Protein AF-A0A3D1AUC6-F1 (afdb_monomer)

pLDDT: mean 93.93, std 7.81, range [61.25, 98.75]

Nearest PDB structures (foldseek):
  3giq-assembly1_A  TM=7.775E-01  e=3.198E-07  Bordetella bronchiseptica
  1v4y-assembly1_A  TM=8.070E-01  e=5.703E-06  Alcaligenes faecalis
  1m7j-assembly1_A  TM=7.925E-01  e=6.881E-06  Alcaligenes faecalis
  1rk5-assembly1_A  TM=8.032E-01  e=1.002E-05  Alcaligenes faecalis

Structure (mmCIF, N/CA/C/O backbone):
data_AF-A0A3D1AUC6-F1
#
_entry.id   AF-A0A3D1AUC6-F1
#
loop_
_atom_site.group_PDB
_atom_site.id
_atom_site.type_symbol
_atom_site.label_atom_id
_atom_site.label_alt_id
_atom_site.label_comp_id
_atom_site.label_asym_id
_atom_site.label_entity_id
_atom_site.label_seq_id
_atom_site.pdbx_PDB_ins_code
_atom_site.Cartn_x
_atom_site.Cartn_y
_atom_site.Cartn_z
_atom_site.occupancy
_atom_site.B_iso_or_equiv
_atom_site.auth_seq_id
_atom_site.auth_comp_id
_atom_site.auth_asym_id
_atom_site.auth_atom_id
_atom_site.pdbx_PDB_model_num
ATOM 1 N N . TRP A 1 1 ? -16.736 -2.403 9.110 1.00 89.19 1 TRP A N 1
ATOM 2 C CA . TRP A 1 1 ? -16.050 -1.612 8.072 1.00 89.19 1 TRP A CA 1
ATOM 3 C C . TRP A 1 1 ? -14.715 -1.259 8.656 1.00 89.19 1 TRP A C 1
ATOM 5 O O . TRP A 1 1 ? -14.631 -1.016 9.858 1.00 89.19 1 TRP A O 1
ATOM 15 N N . HIS A 1 2 ? -13.703 -1.241 7.807 1.00 92.81 2 HIS A N 1
ATOM 16 C CA . HIS A 1 2 ? -12.344 -1.306 8.283 1.00 92.81 2 HIS A CA 1
ATOM 17 C C . HIS A 1 2 ? -11.779 0.099 8.541 1.00 92.81 2 HIS A C 1
ATOM 19 O O . HIS A 1 2 ? -11.508 0.863 7.609 1.00 92.81 2 HIS A O 1
ATOM 25 N N . LEU A 1 3 ? -11.678 0.468 9.818 1.00 95.38 3 LEU A N 1
ATOM 26 C CA . LEU A 1 3 ? -11.290 1.794 10.289 1.00 95.38 3 LEU A CA 1
ATOM 27 C C . LEU A 1 3 ? -9.769 1.945 10.264 1.00 95.38 3 LEU A C 1
ATOM 29 O O . LEU A 1 3 ? -9.048 1.242 10.970 1.00 95.38 3 LEU A O 1
ATOM 33 N N . LYS A 1 4 ? -9.286 2.935 9.509 1.00 92.94 4 LYS A N 1
ATOM 34 C CA . LYS A 1 4 ? -7.893 3.386 9.557 1.00 92.94 4 LYS A CA 1
ATOM 35 C C . LYS A 1 4 ? -7.776 4.873 9.229 1.00 92.94 4 LYS A C 1
ATOM 37 O O . LYS A 1 4 ? -8.479 5.375 8.355 1.00 92.94 4 LYS A O 1
ATOM 42 N N . ALA A 1 5 ? -6.855 5.560 9.901 1.00 94.56 5 ALA A N 1
ATOM 43 C CA . ALA A 1 5 ? -6.310 6.836 9.444 1.00 94.56 5 ALA A CA 1
ATOM 44 C C . ALA A 1 5 ? -4.961 6.542 8.771 1.00 94.56 5 ALA A C 1
ATOM 46 O O . ALA A 1 5 ? -3.947 6.365 9.448 1.00 94.56 5 ALA A O 1
ATOM 47 N N . ALA A 1 6 ? -4.978 6.396 7.446 1.00 92.06 6 ALA A N 1
ATOM 48 C CA . ALA A 1 6 ? -3.815 6.011 6.651 1.00 92.06 6 ALA A CA 1
ATOM 49 C C . ALA A 1 6 ? -3.261 7.188 5.841 1.00 92.06 6 ALA A C 1
ATOM 51 O O . ALA A 1 6 ? -3.981 8.134 5.516 1.00 92.06 6 ALA A O 1
ATOM 52 N N . GLY A 1 7 ? -1.963 7.118 5.564 1.00 93.12 7 GLY A N 1
ATOM 53 C CA . GLY A 1 7 ? -1.210 8.134 4.852 1.00 93.12 7 GLY A CA 1
ATOM 54 C C . GLY A 1 7 ? -0.788 9.296 5.743 1.00 93.12 7 GLY A C 1
ATOM 55 O O . GLY A 1 7 ? -1.559 9.811 6.554 1.00 93.12 7 GLY A O 1
ATOM 56 N N . LYS A 1 8 ? 0.460 9.741 5.570 1.00 91.81 8 LYS A N 1
ATOM 57 C CA . LYS A 1 8 ? 1.063 10.855 6.317 1.00 91.81 8 LYS A CA 1
ATOM 58 C C . LYS A 1 8 ? 0.172 12.096 6.442 1.00 91.81 8 LYS A C 1
ATOM 60 O O . LYS A 1 8 ? 0.132 12.654 7.538 1.00 91.81 8 LYS A O 1
ATOM 65 N N . PRO A 1 9 ? -0.551 12.543 5.394 1.00 91.19 9 PRO A N 1
ATOM 66 C CA . PRO A 1 9 ? -1.444 13.696 5.513 1.00 91.19 9 PRO A CA 1
ATOM 67 C C . PRO A 1 9 ? -2.591 13.517 6.522 1.00 91.19 9 PRO A C 1
ATOM 69 O O . PRO A 1 9 ? -3.160 14.512 6.966 1.00 91.19 9 PRO A O 1
ATOM 72 N N . ASN A 1 10 ? -2.937 12.278 6.887 1.00 94.31 10 ASN A N 1
ATOM 73 C CA . ASN A 1 10 ? -4.031 11.957 7.804 1.00 94.31 10 ASN A CA 1
ATOM 74 C C . ASN A 1 10 ? -3.569 11.548 9.209 1.00 94.31 10 ASN A C 1
ATOM 76 O O . ASN A 1 10 ? -4.413 11.269 10.061 1.00 94.31 10 ASN A O 1
ATOM 80 N N . TRP A 1 11 ? -2.264 11.509 9.479 1.00 95.38 11 TRP A N 1
ATOM 81 C CA . TRP A 1 11 ? -1.762 11.161 10.808 1.00 95.38 11 TRP A CA 1
ATOM 82 C C . TRP A 1 11 ? -2.208 12.184 11.862 1.00 95.38 11 TRP A C 1
ATOM 84 O O . TRP A 1 11 ? -2.161 13.394 11.643 1.00 95.38 11 TRP A O 1
ATOM 94 N N . GLY A 1 12 ? -2.627 11.688 13.023 1.00 97.06 12 GLY A N 1
ATOM 95 C CA . GLY A 1 12 ? -3.183 12.456 14.135 1.00 97.06 12 GLY A CA 1
ATOM 96 C C . GLY A 1 12 ? -4.670 12.782 13.995 1.00 97.06 12 GLY A C 1
ATOM 97 O O . GLY A 1 12 ? -5.205 13.516 14.827 1.00 97.06 12 GLY A O 1
ATOM 98 N N . ARG A 1 13 ? -5.353 12.279 12.957 1.00 97.69 13 ARG A N 1
ATOM 99 C CA . ARG A 1 13 ? -6.779 12.566 12.719 1.00 97.69 13 ARG A CA 1
ATOM 100 C C . ARG A 1 13 ? -7.730 11.572 13.373 1.00 97.69 13 ARG A C 1
ATOM 102 O O . ARG A 1 13 ? -8.934 11.828 13.378 1.00 97.69 13 ARG A O 1
ATOM 109 N N . MET A 1 14 ? -7.246 10.481 13.971 1.00 98.19 14 MET A N 1
ATOM 110 C CA . MET A 1 14 ? -8.139 9.525 14.634 1.00 98.19 14 MET A CA 1
ATOM 111 C C . MET A 1 14 ? -9.036 10.162 15.714 1.00 98.19 14 MET A C 1
ATOM 113 O O . MET A 1 14 ? -10.217 9.822 15.740 1.00 98.19 14 MET A O 1
ATOM 117 N N . PRO A 1 15 ? -8.582 11.127 16.546 1.00 98.50 15 PRO A N 1
ATOM 118 C CA . PRO A 1 15 ? -9.464 11.793 17.511 1.00 98.50 15 PRO A CA 1
ATOM 119 C C . PRO A 1 15 ? -10.664 12.494 16.859 1.00 98.50 15 PRO A C 1
ATOM 121 O O . PRO A 1 15 ? -11.774 12.465 17.388 1.00 98.50 15 PRO A O 1
ATOM 124 N N . GLU A 1 16 ? -10.456 13.114 15.693 1.00 98.38 16 GLU A N 1
ATOM 125 C CA . GLU A 1 16 ? -11.525 13.745 14.915 1.00 98.38 16 GLU A CA 1
ATOM 126 C C . GLU A 1 16 ? -12.515 12.686 14.413 1.00 98.38 16 GLU A C 1
ATOM 128 O O . GLU A 1 16 ? -13.724 12.844 14.589 1.00 98.38 16 GLU A O 1
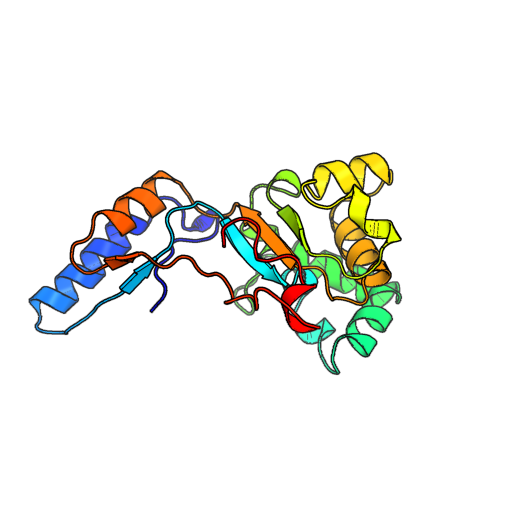ATOM 133 N N . ILE A 1 17 ? -12.002 11.594 13.839 1.00 97.94 17 ILE A N 1
ATOM 134 C CA . ILE A 1 17 ? -12.802 10.488 13.299 1.00 97.94 17 ILE A CA 1
ATOM 135 C C . ILE A 1 17 ? -13.658 9.845 14.397 1.00 97.94 17 ILE A C 1
ATOM 137 O O . ILE A 1 17 ? -14.867 9.694 14.219 1.00 97.94 17 ILE A O 1
ATOM 141 N N . VAL A 1 18 ? -13.059 9.535 15.551 1.00 98.44 18 VAL A N 1
ATOM 142 C CA . VAL A 1 18 ? -13.751 8.976 16.722 1.00 98.44 18 VAL A CA 1
ATOM 143 C C . VAL A 1 18 ? -14.883 9.896 17.166 1.00 98.44 18 VAL A C 1
ATOM 145 O O . VAL A 1 18 ? -16.023 9.447 17.243 1.00 98.44 18 VAL A O 1
ATOM 148 N N . ARG A 1 19 ? -14.614 11.199 17.339 1.00 98.50 19 ARG A N 1
ATOM 149 C CA . ARG A 1 19 ? -15.643 12.178 17.726 1.00 98.50 19 ARG A CA 1
ATOM 150 C C . ARG A 1 19 ? -16.816 12.198 16.742 1.00 98.50 19 ARG A C 1
ATOM 152 O O . ARG A 1 19 ? -17.965 12.323 17.156 1.00 98.50 19 ARG A O 1
ATOM 159 N N . HIS A 1 20 ? -16.550 12.116 15.438 1.00 98.12 20 HIS A N 1
ATOM 160 C CA . HIS A 1 20 ? -17.608 12.079 14.424 1.00 98.12 20 HIS A CA 1
ATOM 161 C C . HIS A 1 20 ? -18.468 10.814 14.521 1.00 98.12 20 HIS A C 1
ATOM 163 O O . HIS A 1 20 ? -19.690 10.896 14.397 1.00 98.12 20 HIS A O 1
ATOM 169 N N . ILE A 1 21 ? -17.845 9.661 14.759 1.00 98.06 21 ILE A N 1
ATOM 170 C CA . ILE A 1 21 ? -18.552 8.386 14.913 1.00 98.06 21 ILE A CA 1
ATOM 171 C C . ILE A 1 21 ? -19.384 8.389 16.197 1.00 98.06 21 ILE A C 1
ATOM 173 O O . ILE A 1 21 ? -20.556 8.022 16.159 1.00 98.06 21 ILE A O 1
ATOM 177 N N . GLU A 1 22 ? -18.825 8.859 17.310 1.00 98.25 22 GLU A N 1
ATOM 178 C CA . GLU A 1 22 ? -19.542 8.990 18.583 1.00 98.25 22 GLU A CA 1
ATOM 179 C C . GLU A 1 22 ? -20.768 9.894 18.452 1.00 98.25 22 GLU A C 1
ATOM 181 O O . GLU A 1 22 ? -21.855 9.498 18.850 1.00 98.25 22 GLU A O 1
ATOM 186 N N . GLN A 1 23 ? -20.645 11.047 17.787 1.00 98.44 23 GLN A N 1
ATOM 187 C CA . GLN A 1 23 ? -21.786 11.936 17.540 1.00 98.44 23 GLN A CA 1
ATOM 188 C C . GLN A 1 23 ? -22.908 11.265 16.740 1.00 98.44 23 GLN A C 1
ATOM 190 O O . GLN A 1 23 ? -24.086 11.483 17.019 1.00 98.44 23 GLN A O 1
ATOM 195 N N . ALA A 1 24 ? -22.564 10.454 15.739 1.00 98.12 24 ALA A N 1
ATOM 196 C CA . ALA A 1 24 ? -23.557 9.711 14.972 1.00 98.12 24 ALA A CA 1
ATOM 197 C C . ALA A 1 24 ? -24.209 8.598 15.811 1.00 98.12 24 ALA A C 1
ATOM 199 O O . ALA A 1 24 ? -25.422 8.395 15.727 1.00 98.12 24 ALA A O 1
ATOM 200 N N . ARG A 1 25 ? -23.432 7.924 16.666 1.00 97.88 25 ARG A N 1
ATOM 201 C CA . ARG A 1 25 ? -23.940 6.919 17.611 1.00 97.88 25 ARG A CA 1
ATOM 202 C C . ARG A 1 25 ? -24.875 7.536 18.652 1.00 97.88 25 ARG A C 1
ATOM 204 O O . ARG A 1 25 ? -25.954 6.996 18.881 1.00 97.88 25 ARG A O 1
ATOM 211 N N . ASP A 1 26 ? -24.530 8.702 19.193 1.00 98.06 26 ASP A N 1
ATOM 212 C CA . ASP A 1 26 ? -25.375 9.479 20.112 1.00 98.06 26 ASP A CA 1
ATOM 213 C C . ASP A 1 26 ? -26.681 9.942 19.450 1.00 98.06 26 ASP A C 1
ATOM 215 O O . ASP A 1 26 ? -27.722 10.037 20.101 1.00 98.06 26 ASP A O 1
ATOM 219 N N . ALA A 1 27 ? -26.656 10.179 18.135 1.00 98.44 27 ALA A N 1
ATOM 220 C CA . ALA A 1 27 ? -27.844 10.466 17.331 1.00 98.44 27 ALA A CA 1
ATOM 221 C C . ALA A 1 27 ? -28.687 9.214 16.997 1.00 98.44 27 ALA A C 1
ATOM 223 O O . ALA A 1 27 ? -29.681 9.318 16.276 1.00 98.44 27 ALA A O 1
ATOM 224 N N . GLY A 1 28 ? -28.319 8.040 17.519 1.00 98.25 28 GLY A N 1
ATOM 225 C CA . GLY A 1 28 ? -29.058 6.787 17.365 1.00 98.25 28 GLY A CA 1
ATOM 226 C C . GLY A 1 28 ? -28.664 5.949 16.147 1.00 98.25 28 GLY A C 1
ATOM 227 O O . GLY A 1 28 ? -29.383 5.009 15.812 1.00 98.25 28 GLY A O 1
ATOM 228 N N . VAL A 1 29 ? -27.551 6.264 15.474 1.00 98.25 29 VAL A N 1
ATOM 229 C CA . VAL A 1 29 ? -27.040 5.449 14.362 1.00 98.25 29 VAL A CA 1
ATOM 230 C C . VAL A 1 29 ? -26.192 4.302 14.911 1.00 98.25 29 VAL A C 1
ATOM 232 O O . VAL A 1 29 ? -25.187 4.523 15.582 1.00 98.25 29 VAL A O 1
ATOM 235 N N . ASP A 1 30 ? -26.561 3.063 14.596 1.00 96.94 30 ASP A N 1
ATOM 236 C CA . ASP A 1 30 ? -25.774 1.894 14.990 1.00 96.94 30 ASP A CA 1
ATOM 237 C C . ASP A 1 30 ? -24.546 1.725 14.077 1.00 96.94 30 ASP A C 1
ATOM 239 O O . ASP A 1 30 ? -24.660 1.320 12.920 1.00 96.94 30 ASP A O 1
ATOM 243 N N . ILE A 1 31 ? -23.365 2.097 14.585 1.00 97.00 31 ILE A N 1
ATOM 244 C CA . ILE A 1 31 ? -22.098 2.084 13.837 1.00 97.00 31 ILE A CA 1
ATOM 245 C C . ILE A 1 31 ? -21.062 1.244 14.577 1.00 97.00 31 ILE A C 1
ATOM 247 O O . ILE A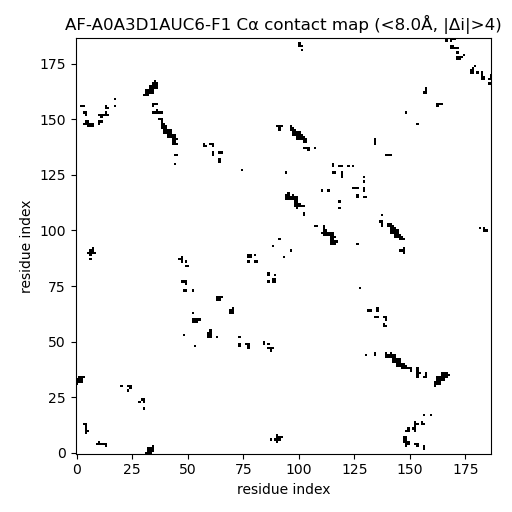 1 31 ? -20.530 1.684 15.593 1.00 97.00 31 ILE A O 1
ATOM 251 N N . GLY A 1 32 ? -20.723 0.076 14.043 1.00 96.69 32 GLY A N 1
ATOM 252 C CA . GLY A 1 32 ? -19.527 -0.674 14.432 1.00 96.69 32 GLY A CA 1
ATOM 253 C C . GLY A 1 32 ? -18.409 -0.512 13.405 1.00 96.69 32 GLY A C 1
ATOM 254 O O . GLY A 1 32 ? -18.673 -0.206 12.239 1.00 96.69 32 GLY A O 1
ATOM 255 N N . ALA A 1 33 ? -17.172 -0.748 13.823 1.00 97.56 33 ALA A N 1
ATOM 256 C CA . ALA A 1 33 ? -16.017 -0.831 12.937 1.00 97.56 33 ALA A CA 1
ATOM 257 C C . ALA A 1 33 ? -15.092 -1.974 13.363 1.00 97.56 33 ALA A C 1
ATOM 259 O O . ALA A 1 33 ? -15.255 -2.568 14.427 1.00 97.56 33 ALA A O 1
ATOM 260 N N . ASP A 1 34 ? -14.122 -2.273 12.519 1.00 96.00 34 ASP A N 1
ATOM 261 C CA . ASP A 1 34 ? -13.056 -3.225 12.786 1.00 96.00 34 ASP A CA 1
ATOM 262 C C . ASP A 1 34 ? -11.709 -2.576 12.447 1.00 96.00 34 ASP A C 1
ATOM 264 O O . ASP A 1 34 ? -11.646 -1.661 11.623 1.00 96.00 34 ASP A O 1
ATOM 268 N N . THR A 1 35 ? -10.639 -2.974 13.128 1.00 94.75 35 THR A N 1
ATOM 269 C CA . THR A 1 35 ? -9.277 -2.542 12.797 1.00 94.75 35 THR A CA 1
ATOM 270 C C . THR A 1 35 ? -8.261 -3.573 13.271 1.00 94.75 35 THR A C 1
ATOM 272 O O . THR A 1 35 ? -8.533 -4.366 14.174 1.00 94.75 35 THR A O 1
ATOM 275 N N . TYR A 1 36 ? -7.073 -3.551 12.682 1.00 92.06 36 TYR A N 1
ATOM 276 C CA . TYR A 1 36 ? -5.954 -4.387 13.099 1.00 92.06 36 TYR A CA 1
ATOM 277 C C . TYR A 1 36 ? -5.029 -3.662 14.083 1.00 92.06 36 TYR A C 1
ATOM 279 O O . TYR A 1 36 ? -4.986 -2.434 14.161 1.00 92.06 36 TYR A O 1
ATOM 287 N N . ALA A 1 37 ? -4.232 -4.432 14.824 1.00 92.31 37 ALA A N 1
ATOM 288 C CA . ALA A 1 37 ? -3.338 -3.915 15.860 1.00 92.31 37 ALA A CA 1
ATOM 289 C C . ALA A 1 37 ? -1.916 -3.594 15.365 1.00 92.31 37 ALA A C 1
ATOM 291 O O . ALA A 1 37 ? -0.928 -3.921 16.023 1.00 92.31 37 ALA A O 1
ATOM 292 N N . TYR A 1 38 ? -1.793 -2.980 14.187 1.00 91.38 38 TYR A N 1
ATOM 293 C CA . TYR A 1 38 ? -0.496 -2.659 13.587 1.00 91.38 38 TYR A CA 1
ATOM 294 C C . TYR A 1 38 ? -0.552 -1.473 12.618 1.00 91.38 38 TYR A C 1
ATOM 296 O O . TYR A 1 38 ? -1.599 -1.105 12.097 1.00 91.38 38 TYR A O 1
ATOM 304 N N . THR A 1 39 ? 0.612 -0.885 12.339 1.00 94.38 39 THR A N 1
ATOM 305 C CA . THR A 1 39 ? 0.760 0.349 11.546 1.00 94.38 39 THR A CA 1
ATOM 306 C C . THR A 1 39 ? 0.990 0.126 10.049 1.00 94.38 39 THR A C 1
ATOM 308 O O . THR A 1 39 ? 1.266 1.082 9.321 1.00 94.38 39 THR A O 1
ATOM 311 N N . ALA A 1 40 ? 0.821 -1.109 9.567 1.00 93.25 40 ALA A N 1
ATOM 312 C CA . ALA A 1 40 ? 0.949 -1.440 8.151 1.00 93.25 40 ALA A CA 1
ATOM 313 C C . ALA A 1 40 ? -0.272 -2.155 7.575 1.00 93.25 40 ALA A C 1
ATOM 315 O O . ALA A 1 40 ? -0.729 -3.128 8.171 1.00 93.25 40 ALA A O 1
ATOM 316 N N . TRP A 1 41 ? -0.739 -1.745 6.396 1.00 92.00 41 TRP A N 1
ATOM 317 C CA . TRP A 1 41 ? -1.673 -2.555 5.604 1.00 92.00 41 TRP A CA 1
ATOM 318 C C . TRP A 1 41 ? -0.916 -3.617 4.804 1.00 92.00 41 TRP A C 1
ATOM 320 O O . TRP A 1 41 ? 0.318 -3.617 4.783 1.00 92.00 41 TRP A O 1
ATOM 330 N N . PHE A 1 42 ? -1.649 -4.538 4.184 1.00 90.94 42 PHE A N 1
ATOM 331 C CA . PHE A 1 42 ? -1.100 -5.526 3.263 1.00 90.94 42 PHE A CA 1
ATOM 332 C C . PHE A 1 42 ? -1.882 -5.510 1.955 1.00 90.94 42 PHE A C 1
ATOM 334 O O . PHE A 1 42 ? -3.110 -5.523 1.974 1.00 90.94 42 PHE A O 1
ATOM 341 N N . ASN A 1 43 ? -1.184 -5.436 0.829 1.00 90.19 43 ASN A N 1
ATOM 342 C CA . ASN A 1 43 ? -1.797 -5.298 -0.489 1.00 90.19 43 ASN A CA 1
ATOM 343 C C . ASN A 1 43 ? -0.926 -5.915 -1.590 1.00 90.19 43 ASN A C 1
ATOM 345 O O . ASN A 1 43 ? 0.228 -6.299 -1.374 1.00 90.19 43 ASN A O 1
ATOM 349 N N . ASP A 1 44 ? -1.488 -5.980 -2.794 1.00 94.31 44 ASP A N 1
ATOM 350 C CA . ASP A 1 44 ? -0.718 -6.253 -4.001 1.00 94.31 44 ASP A CA 1
ATOM 351 C C . ASP A 1 44 ? 0.262 -5.108 -4.248 1.00 94.31 44 ASP A C 1
ATOM 353 O O . ASP A 1 44 ? -0.111 -3.934 -4.274 1.00 94.31 44 ASP A O 1
ATOM 357 N N . PHE A 1 45 ? 1.523 -5.438 -4.508 1.00 97.62 45 PHE A N 1
ATOM 358 C CA . PHE A 1 45 ? 2.572 -4.443 -4.707 1.00 97.62 45 PHE A CA 1
ATOM 359 C C . PHE A 1 45 ? 2.303 -3.535 -5.915 1.00 97.62 45 PHE A C 1
ATOM 361 O O . PHE A 1 45 ? 2.764 -2.395 -5.981 1.00 97.62 45 PHE A O 1
ATOM 368 N N . SER A 1 46 ? 1.511 -4.017 -6.873 1.00 97.62 46 SER A N 1
ATOM 369 C CA . SER A 1 46 ? 1.092 -3.242 -8.033 1.00 97.62 46 SER A CA 1
ATOM 370 C C . SER A 1 46 ? 0.128 -2.097 -7.696 1.00 97.62 46 SER A C 1
ATOM 372 O O . SER A 1 46 ? -0.107 -1.262 -8.567 1.00 97.62 46 SER A O 1
ATOM 374 N N . ALA A 1 47 ? -0.398 -2.011 -6.468 1.00 96.81 47 ALA A N 1
ATOM 375 C CA . ALA A 1 47 ? -1.227 -0.892 -6.009 1.00 96.81 47 ALA A CA 1
ATOM 376 C C . ALA A 1 47 ? -0.480 0.458 -6.026 1.00 96.81 47 ALA A C 1
ATOM 378 O O . ALA A 1 47 ? -1.087 1.502 -6.243 1.00 96.81 47 ALA A O 1
ATOM 379 N N . PHE A 1 48 ? 0.856 0.439 -5.940 1.00 97.75 48 PHE A N 1
ATOM 380 C CA . PHE A 1 48 ? 1.692 1.628 -6.145 1.00 97.75 48 PHE A CA 1
ATOM 381 C C . PHE A 1 48 ? 1.663 2.162 -7.587 1.00 97.75 48 PHE A C 1
ATOM 383 O O . PHE A 1 48 ? 2.097 3.288 -7.835 1.00 97.75 48 PHE A O 1
ATOM 390 N N . ILE A 1 49 ? 1.203 1.364 -8.557 1.00 98.44 49 ILE A N 1
ATOM 391 C CA . ILE A 1 49 ? 1.162 1.750 -9.967 1.00 98.44 49 ILE A CA 1
ATOM 392 C C . ILE A 1 49 ? -0.194 2.402 -10.293 1.00 98.44 49 ILE A C 1
ATOM 394 O O . ILE A 1 49 ? -1.232 1.826 -9.962 1.00 98.44 49 ILE A O 1
ATOM 398 N N . PRO A 1 50 ? -0.220 3.542 -11.019 1.00 98.12 50 PRO A N 1
ATOM 399 C CA . PRO A 1 50 ? -1.452 4.240 -11.373 1.00 98.12 50 PRO A CA 1
ATOM 400 C C . PRO A 1 50 ? -2.500 3.337 -12.051 1.00 98.12 50 PRO A C 1
ATOM 402 O O . PRO A 1 50 ? -2.136 2.568 -12.949 1.00 98.12 50 PRO A O 1
ATOM 405 N N . PRO A 1 51 ? -3.805 3.497 -11.746 1.00 97.44 51 PRO A N 1
ATOM 406 C CA . PRO A 1 51 ? -4.867 2.601 -12.213 1.00 97.44 51 PRO A CA 1
ATOM 407 C C . PRO A 1 51 ? -4.890 2.341 -13.725 1.00 97.44 51 PRO A C 1
ATOM 409 O O . PRO A 1 51 ? -5.057 1.204 -14.149 1.00 97.44 51 PRO A O 1
ATOM 412 N N . TRP A 1 52 ? -4.638 3.358 -14.559 1.00 97.88 52 TRP A N 1
ATOM 413 C CA . TRP A 1 52 ? -4.651 3.214 -16.026 1.00 97.88 52 TRP A CA 1
ATOM 414 C C . TRP A 1 52 ? -3.640 2.179 -16.544 1.00 97.88 52 TRP A C 1
ATOM 416 O O . TRP A 1 52 ? -3.817 1.603 -17.621 1.00 97.88 52 TRP A O 1
ATOM 426 N N . ALA A 1 53 ? -2.550 1.948 -15.807 1.00 98.31 53 ALA A N 1
ATOM 427 C CA . ALA A 1 53 ? -1.534 0.986 -16.201 1.00 98.31 53 ALA A CA 1
ATOM 428 C C . ALA A 1 53 ? -2.007 -0.463 -16.015 1.00 98.31 53 ALA A C 1
ATOM 430 O O . ALA A 1 53 ? -1.415 -1.366 -16.604 1.00 98.31 53 ALA A O 1
ATOM 431 N N . HIS A 1 54 ? -3.090 -0.683 -15.270 1.00 98.06 54 HIS A N 1
ATOM 432 C CA . HIS A 1 54 ? -3.687 -1.997 -15.030 1.00 98.06 54 HIS A CA 1
ATOM 433 C C . HIS A 1 54 ? -4.723 -2.398 -16.083 1.00 98.06 54 HIS A C 1
ATOM 435 O O . HIS A 1 54 ? -5.113 -3.562 -16.131 1.00 98.06 54 HIS A O 1
ATOM 441 N N . ASP A 1 55 ? -5.151 -1.486 -16.964 1.00 97.62 55 ASP A N 1
ATOM 442 C CA . ASP A 1 55 ? -6.184 -1.762 -17.971 1.00 97.62 55 ASP A CA 1
ATOM 443 C C . ASP A 1 55 ? -5.800 -2.966 -18.850 1.00 97.62 55 ASP A C 1
ATOM 445 O O . ASP A 1 55 ? -4.871 -2.885 -19.660 1.00 97.62 55 ASP A O 1
ATOM 449 N N . GLY A 1 56 ? -6.515 -4.084 -18.710 1.00 96.81 56 GLY A N 1
ATOM 450 C CA . GLY A 1 56 ? -6.207 -5.348 -19.392 1.00 96.81 56 GLY A CA 1
ATOM 451 C C . GLY A 1 56 ? -5.396 -6.363 -18.570 1.00 96.81 56 GLY A C 1
ATOM 452 O O . GLY A 1 56 ? -4.926 -7.348 -19.139 1.00 96.81 56 GLY A O 1
ATOM 453 N N . GLY A 1 57 ? -5.259 -6.151 -17.259 1.00 96.62 57 GLY A N 1
ATOM 454 C CA . GLY A 1 57 ? -4.687 -7.096 -16.295 1.00 96.62 57 GLY A CA 1
ATOM 455 C C . GLY A 1 57 ? -3.157 -7.147 -16.283 1.00 96.62 57 GLY A C 1
ATOM 456 O O . GLY A 1 57 ? -2.483 -6.389 -16.988 1.00 96.62 57 GLY A O 1
ATOM 457 N N . ASN A 1 58 ? -2.602 -8.080 -15.500 1.00 96.12 58 ASN A N 1
ATOM 458 C CA . ASN A 1 58 ? -1.160 -8.160 -15.230 1.00 96.12 58 ASN A CA 1
ATOM 459 C C . ASN A 1 58 ? -0.316 -8.233 -16.505 1.00 96.12 58 ASN A C 1
ATOM 461 O O . ASN A 1 58 ? 0.679 -7.530 -16.610 1.00 96.12 58 ASN A O 1
ATOM 465 N N . ALA A 1 59 ? -0.724 -8.995 -17.524 1.00 97.44 59 ALA A N 1
ATOM 466 C CA . ALA A 1 59 ? 0.035 -9.064 -18.776 1.00 97.44 59 ALA A CA 1
ATOM 467 C C . ALA A 1 59 ? 0.239 -7.672 -19.413 1.00 97.44 59 ALA A C 1
ATOM 469 O O . ALA A 1 59 ? 1.358 -7.319 -19.790 1.00 97.44 59 ALA A O 1
ATOM 470 N N . ARG A 1 60 ? -0.815 -6.845 -19.460 1.00 98.38 60 ARG A N 1
ATOM 471 C CA . ARG A 1 60 ? -0.746 -5.475 -19.994 1.00 98.38 60 ARG A CA 1
ATOM 472 C C . ARG A 1 60 ? -0.001 -4.520 -19.072 1.00 98.38 60 ARG A C 1
ATOM 474 O O . ARG A 1 60 ? 0.723 -3.657 -19.565 1.00 98.38 60 ARG A O 1
ATOM 481 N N . LEU A 1 61 ? -0.138 -4.684 -17.758 1.00 98.62 61 LEU A N 1
ATOM 482 C CA . LEU A 1 61 ? 0.665 -3.946 -16.784 1.00 98.62 61 LEU A CA 1
ATOM 483 C C . LEU A 1 61 ? 2.161 -4.169 -17.037 1.00 98.62 61 LEU A C 1
ATOM 485 O O . LEU A 1 61 ? 2.912 -3.210 -17.181 1.00 98.62 61 LEU A O 1
ATOM 489 N N . ILE A 1 62 ? 2.588 -5.423 -17.176 1.00 98.56 62 ILE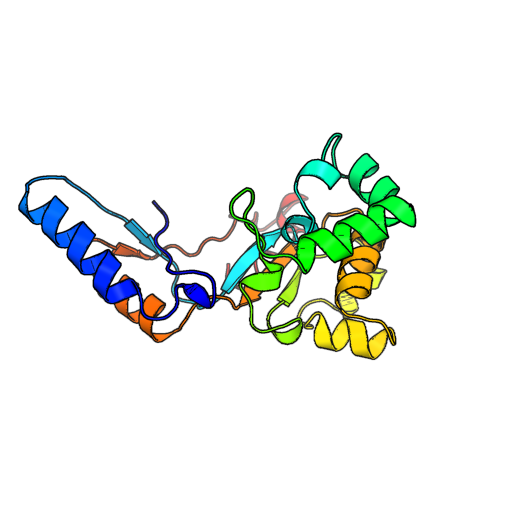 A N 1
ATOM 490 C CA . ILE A 1 62 ? 3.996 -5.782 -17.383 1.00 98.56 62 ILE A CA 1
ATOM 491 C C . ILE A 1 62 ? 4.518 -5.247 -18.723 1.00 98.56 62 ILE A C 1
ATOM 493 O O . ILE A 1 62 ? 5.644 -4.751 -18.785 1.00 98.56 62 ILE A O 1
ATOM 497 N N . GLU A 1 63 ? 3.712 -5.288 -19.789 1.00 98.62 63 GLU A N 1
ATOM 498 C CA . GLU A 1 63 ? 4.047 -4.641 -21.066 1.00 98.62 63 GLU A CA 1
ATOM 499 C C . GLU A 1 63 ? 4.292 -3.133 -20.893 1.00 98.62 63 GLU A C 1
ATOM 501 O O . GLU A 1 63 ? 5.300 -2.614 -21.371 1.00 98.62 63 GLU A O 1
ATOM 506 N N . ARG A 1 64 ? 3.421 -2.432 -20.156 1.00 98.69 64 ARG A N 1
ATOM 507 C CA . ARG A 1 64 ? 3.561 -0.989 -19.888 1.00 98.69 64 ARG A CA 1
ATOM 508 C C . ARG A 1 64 ? 4.751 -0.661 -18.990 1.00 98.69 64 ARG A C 1
ATOM 510 O O . ARG A 1 64 ? 5.400 0.354 -19.207 1.00 98.69 64 ARG A O 1
ATOM 517 N N . LEU A 1 65 ? 5.068 -1.505 -18.010 1.00 98.62 65 LEU A N 1
ATOM 518 C CA . LEU A 1 65 ? 6.246 -1.320 -17.151 1.00 98.62 65 LEU A CA 1
ATOM 519 C C . LEU A 1 65 ? 7.567 -1.496 -17.926 1.00 98.62 65 LEU A C 1
ATOM 521 O O . LEU A 1 65 ? 8.591 -0.930 -17.532 1.00 98.62 65 LEU A O 1
ATOM 525 N N . LYS A 1 66 ? 7.550 -2.262 -19.026 1.00 98.50 66 LYS A N 1
ATOM 526 C CA . LYS A 1 66 ? 8.690 -2.440 -19.944 1.00 98.50 66 LYS A CA 1
ATOM 527 C C . LYS A 1 66 ? 8.786 -1.341 -21.005 1.00 98.50 66 LYS A C 1
ATOM 529 O O . LYS A 1 66 ? 9.883 -1.087 -21.499 1.00 98.50 66 LYS A O 1
ATOM 534 N N . ASP A 1 67 ? 7.675 -0.697 -21.358 1.00 98.62 67 ASP A N 1
ATOM 535 C CA . ASP A 1 67 ? 7.659 0.408 -22.317 1.00 98.62 67 ASP A CA 1
ATOM 536 C C . ASP A 1 67 ? 8.235 1.702 -21.699 1.00 98.62 67 ASP A C 1
ATOM 538 O O . ASP A 1 67 ? 7.711 2.193 -20.694 1.00 98.62 67 ASP A O 1
ATOM 542 N N . PRO A 1 68 ? 9.287 2.310 -22.284 1.00 98.31 68 PRO A N 1
ATOM 543 C CA . PRO A 1 68 ? 9.932 3.484 -21.695 1.00 98.31 68 PRO A CA 1
ATOM 544 C C . PRO A 1 68 ? 9.008 4.697 -21.534 1.00 98.31 68 PRO A C 1
ATOM 546 O O . PRO A 1 68 ? 9.134 5.440 -20.557 1.00 98.31 68 PRO A O 1
ATOM 549 N N . ALA A 1 69 ? 8.080 4.917 -22.470 1.00 98.56 69 ALA A N 1
ATOM 550 C CA . ALA A 1 69 ? 7.188 6.073 -22.430 1.00 98.56 69 ALA A CA 1
ATOM 551 C C . ALA A 1 69 ? 6.113 5.906 -21.347 1.00 98.56 69 ALA A C 1
ATOM 553 O O . ALA A 1 69 ? 5.867 6.828 -20.561 1.00 98.56 69 ALA A O 1
ATOM 554 N N . ALA A 1 70 ? 5.512 4.721 -21.262 1.00 98.56 70 ALA A N 1
ATOM 555 C CA . ALA A 1 70 ? 4.563 4.362 -20.222 1.00 98.56 70 ALA A CA 1
ATOM 556 C C . ALA A 1 70 ? 5.220 4.378 -18.838 1.00 98.56 70 ALA A C 1
ATOM 558 O O . ALA A 1 70 ? 4.678 5.000 -17.926 1.00 98.56 70 ALA A O 1
ATOM 559 N N . ARG A 1 71 ? 6.417 3.803 -18.685 1.00 98.44 71 ARG A N 1
ATOM 560 C CA . ARG A 1 71 ? 7.169 3.826 -17.421 1.00 98.44 71 ARG A CA 1
ATOM 561 C C . ARG A 1 71 ? 7.514 5.246 -16.969 1.00 98.44 71 ARG A C 1
ATOM 563 O O . ARG A 1 71 ? 7.360 5.574 -15.793 1.00 98.44 71 ARG A O 1
ATOM 570 N N . ALA A 1 72 ? 7.911 6.125 -17.891 1.00 98.56 72 ALA A N 1
ATOM 571 C CA . ALA A 1 72 ? 8.151 7.535 -17.578 1.00 98.56 72 ALA A CA 1
ATOM 572 C C . ALA A 1 72 ? 6.874 8.259 -17.115 1.00 98.56 72 ALA A C 1
ATOM 574 O O . ALA A 1 72 ? 6.930 9.101 -16.216 1.00 98.56 72 ALA A O 1
ATOM 575 N N . ARG A 1 73 ? 5.715 7.924 -17.699 1.00 98.44 73 ARG A N 1
ATOM 576 C CA . ARG A 1 73 ? 4.414 8.424 -17.235 1.00 98.44 73 ARG A CA 1
ATOM 577 C C . ARG A 1 73 ? 4.067 7.883 -15.847 1.00 98.44 73 ARG A C 1
ATOM 579 O O . ARG A 1 73 ? 3.721 8.683 -14.990 1.00 98.44 73 ARG A O 1
ATOM 586 N N . ILE A 1 74 ? 4.217 6.579 -15.613 1.00 98.69 74 ILE A N 1
ATOM 587 C CA . ILE A 1 74 ? 3.972 5.933 -14.311 1.00 98.69 74 ILE A CA 1
ATOM 588 C C . ILE A 1 74 ? 4.774 6.627 -13.210 1.00 98.69 74 ILE A C 1
ATOM 590 O O . ILE A 1 74 ? 4.198 7.058 -12.218 1.00 98.69 74 ILE A O 1
ATOM 594 N N . ARG A 1 75 ? 6.080 6.829 -13.421 1.00 98.50 75 ARG A N 1
ATOM 595 C CA . ARG A 1 75 ? 6.939 7.555 -12.476 1.00 98.50 75 ARG A CA 1
ATOM 596 C C . ARG A 1 75 ? 6.405 8.951 -12.167 1.00 98.50 75 ARG A C 1
ATOM 598 O O . ARG A 1 75 ? 6.350 9.336 -11.003 1.00 98.50 75 ARG A O 1
ATOM 605 N N . ARG A 1 76 ? 6.030 9.713 -13.200 1.00 98.44 76 ARG A N 1
ATOM 606 C CA . ARG A 1 76 ? 5.483 11.064 -13.020 1.00 98.44 76 ARG A CA 1
ATOM 607 C C . ARG A 1 76 ? 4.206 11.027 -12.189 1.00 98.44 76 ARG A C 1
ATOM 609 O O . ARG A 1 76 ? 4.083 11.819 -11.261 1.00 98.44 76 ARG A O 1
ATOM 616 N N . ASP A 1 77 ? 3.292 10.122 -12.515 1.00 98.25 77 ASP A N 1
ATOM 617 C CA . ASP A 1 77 ? 2.005 9.989 -11.836 1.00 98.25 77 ASP A CA 1
ATOM 618 C C . ASP A 1 77 ? 2.211 9.606 -10.358 1.00 98.25 77 ASP A C 1
ATOM 620 O O . ASP A 1 77 ? 1.637 10.250 -9.487 1.00 98.25 77 ASP A O 1
ATOM 624 N N . MET A 1 78 ? 3.107 8.655 -10.055 1.00 98.25 78 MET A N 1
ATOM 625 C CA . MET A 1 78 ? 3.468 8.286 -8.674 1.00 98.25 78 MET A CA 1
ATOM 626 C C . MET A 1 78 ? 4.050 9.466 -7.885 1.00 98.25 78 MET A C 1
ATOM 628 O O . MET A 1 78 ? 3.791 9.607 -6.697 1.00 98.25 78 MET A O 1
ATOM 632 N N . GLN A 1 79 ? 4.813 10.350 -8.527 1.00 97.44 79 GLN A N 1
ATOM 633 C CA . GLN A 1 79 ? 5.431 11.510 -7.874 1.00 97.44 79 GLN A CA 1
ATOM 634 C C . GLN A 1 79 ? 4.522 12.748 -7.812 1.00 97.44 79 GLN A C 1
ATOM 636 O O . GLN A 1 79 ? 4.900 13.749 -7.203 1.00 97.44 79 GLN A O 1
ATOM 641 N N . THR A 1 80 ? 3.346 12.708 -8.443 1.00 97.19 80 THR A N 1
ATOM 642 C CA . THR A 1 80 ? 2.444 13.859 -8.547 1.00 97.19 80 THR A CA 1
ATOM 643 C C . THR A 1 80 ? 1.237 13.670 -7.628 1.00 97.19 80 THR A C 1
ATOM 645 O O . THR A 1 80 ? 0.500 12.695 -7.790 1.00 97.19 80 THR A O 1
ATOM 648 N N . PRO A 1 81 ? 0.982 14.595 -6.682 1.00 94.69 81 PRO A N 1
ATOM 649 C CA . PRO A 1 81 ? -0.235 14.565 -5.881 1.00 94.69 81 PRO A CA 1
ATOM 650 C C . PRO A 1 81 ? -1.484 14.570 -6.763 1.00 94.69 81 PRO A C 1
ATOM 652 O O . PRO A 1 81 ? -1.587 15.356 -7.706 1.00 94.69 81 PRO A O 1
ATOM 655 N N . SER A 1 82 ? -2.446 13.713 -6.437 1.00 91.56 82 SER A N 1
ATOM 656 C CA . SER A 1 82 ? -3.735 13.648 -7.118 1.00 91.56 82 SER A CA 1
ATOM 657 C C . SER A 1 82 ? -4.847 13.347 -6.124 1.00 91.56 82 SER A C 1
ATOM 659 O O . SER A 1 82 ? -4.621 12.703 -5.107 1.00 91.56 82 SER A O 1
ATOM 661 N N . THR A 1 83 ? -6.055 13.803 -6.438 1.00 90.56 83 THR A N 1
ATOM 662 C CA . THR A 1 83 ? -7.297 13.401 -5.763 1.00 90.56 83 THR A CA 1
ATOM 663 C C . THR A 1 83 ? -8.118 12.423 -6.606 1.00 90.56 83 THR A C 1
ATOM 665 O O . THR A 1 83 ? -9.212 12.032 -6.211 1.00 90.56 83 THR A O 1
ATOM 668 N N . THR A 1 84 ? -7.627 12.049 -7.793 1.00 93.31 84 THR A N 1
ATOM 669 C CA . THR A 1 84 ? -8.347 11.178 -8.737 1.00 93.31 84 THR A CA 1
ATOM 670 C C . THR A 1 84 ? -8.106 9.693 -8.489 1.00 93.31 84 THR A C 1
ATOM 672 O O . THR A 1 84 ? -8.796 8.867 -9.078 1.00 93.31 84 THR A O 1
ATOM 675 N N . TRP A 1 85 ? -7.091 9.353 -7.698 1.00 94.62 85 TRP A N 1
ATOM 676 C CA . TRP A 1 85 ? -6.741 7.991 -7.310 1.00 94.62 85 TRP A CA 1
ATOM 677 C C . TRP A 1 85 ? -5.931 8.021 -6.012 1.00 94.62 85 TRP A C 1
ATOM 679 O O . TRP A 1 85 ? -5.382 9.065 -5.655 1.00 94.62 85 TRP A O 1
ATOM 689 N N . ASP A 1 86 ? -5.882 6.882 -5.331 1.00 91.12 86 ASP A N 1
ATOM 690 C CA . ASP A 1 86 ? -5.122 6.701 -4.099 1.00 91.12 86 ASP A CA 1
ATOM 691 C C . ASP A 1 86 ? -3.651 6.398 -4.416 1.00 91.12 86 ASP A C 1
ATOM 693 O O . ASP A 1 86 ? -3.335 5.351 -4.980 1.00 91.12 86 ASP A O 1
ATOM 697 N N . ASN A 1 87 ? -2.763 7.350 -4.129 1.00 95.38 87 ASN A N 1
ATOM 698 C CA . ASN A 1 87 ? -1.354 7.274 -4.501 1.00 95.38 87 ASN A CA 1
ATOM 699 C C . ASN A 1 87 ? -0.490 6.893 -3.293 1.00 95.38 87 ASN A C 1
ATOM 701 O O . ASN A 1 87 ? 0.107 7.761 -2.648 1.00 95.38 87 ASN A O 1
ATOM 705 N N . GLU A 1 88 ? -0.366 5.586 -3.053 1.00 95.44 88 GLU A N 1
ATOM 706 C CA . GLU A 1 88 ? 0.364 5.018 -1.909 1.00 95.44 88 GLU A CA 1
ATOM 707 C C . GLU A 1 88 ? 1.817 5.498 -1.801 1.00 95.44 88 GLU A C 1
ATOM 709 O O . GLU A 1 88 ? 2.359 5.626 -0.702 1.00 95.44 88 GLU A O 1
ATOM 714 N N . TRP A 1 89 ? 2.462 5.824 -2.927 1.00 96.94 89 TRP A N 1
ATOM 715 C CA . TRP A 1 89 ? 3.832 6.343 -2.924 1.00 96.94 89 TRP A CA 1
ATOM 716 C C . TRP A 1 89 ? 3.956 7.667 -2.157 1.00 96.94 89 TRP A C 1
ATOM 718 O O . TRP A 1 89 ? 4.980 7.924 -1.523 1.00 96.94 89 TRP A O 1
ATOM 728 N N . LEU A 1 90 ? 2.916 8.504 -2.197 1.00 96.06 90 LEU A N 1
ATOM 729 C CA . LEU A 1 90 ? 2.877 9.794 -1.503 1.00 96.06 90 LEU A CA 1
ATOM 730 C C . LEU A 1 90 ? 2.302 9.698 -0.084 1.00 96.06 90 LEU A C 1
ATOM 732 O O . LEU A 1 90 ? 2.388 10.663 0.677 1.00 96.06 90 LEU A O 1
ATOM 736 N N . GLU A 1 91 ? 1.740 8.549 0.283 1.00 94.75 91 GLU A N 1
ATOM 737 C CA . GLU A 1 91 ? 1.170 8.308 1.607 1.00 94.75 91 GLU A CA 1
ATOM 738 C C . GLU A 1 91 ? 2.218 7.897 2.648 1.00 94.75 91 GLU A C 1
ATOM 740 O O . GLU A 1 91 ? 2.040 8.127 3.846 1.00 94.75 91 GLU A O 1
ATOM 745 N N . ILE A 1 92 ? 3.326 7.307 2.205 1.00 95.81 92 ILE A N 1
ATOM 746 C CA . ILE A 1 92 ? 4.326 6.671 3.070 1.00 95.81 92 ILE A CA 1
ATOM 747 C C . ILE A 1 92 ? 5.572 7.532 3.292 1.00 95.81 92 ILE A C 1
ATOM 749 O O . ILE A 1 92 ? 5.727 8.621 2.737 1.00 95.81 92 ILE A O 1
ATOM 753 N N . ALA A 1 93 ? 6.487 7.067 4.154 1.00 94.12 93 ALA A N 1
ATOM 754 C CA . ALA A 1 93 ? 7.724 7.800 4.412 1.00 94.12 93 ALA A CA 1
ATOM 755 C C . ALA A 1 93 ? 8.767 7.714 3.311 1.00 94.12 93 ALA A C 1
ATOM 757 O O . ALA A 1 93 ? 9.482 8.691 3.081 1.00 94.12 93 ALA A O 1
ATOM 758 N N . GLY A 1 94 ? 8.771 6.591 2.614 1.00 96.56 94 GLY A N 1
ATOM 759 C CA . GLY A 1 94 ? 9.737 6.275 1.591 1.00 96.56 94 GLY A CA 1
ATOM 760 C C . GLY A 1 94 ? 9.773 4.767 1.365 1.00 96.56 94 GLY A C 1
ATOM 761 O O . GLY A 1 94 ? 8.977 4.025 1.950 1.00 96.56 94 GLY A O 1
ATOM 762 N N . PRO A 1 95 ? 10.700 4.286 0.530 1.00 98.00 95 PRO A N 1
ATOM 763 C CA . PRO A 1 95 ? 10.810 2.868 0.191 1.00 98.00 95 PRO A CA 1
ATOM 764 C C . PRO A 1 95 ? 11.149 1.955 1.380 1.00 98.00 95 PRO A C 1
ATOM 766 O O . PRO A 1 95 ? 10.945 0.746 1.303 1.00 98.00 95 PRO A O 1
ATOM 769 N N . GLU A 1 96 ? 11.646 2.502 2.489 1.00 98.19 96 GLU A N 1
ATOM 770 C CA . GLU A 1 96 ? 11.830 1.795 3.760 1.00 98.19 96 GLU A CA 1
ATOM 771 C C . GLU A 1 96 ? 10.506 1.377 4.414 1.00 98.19 96 GLU A C 1
ATOM 773 O O . GLU A 1 96 ? 10.489 0.475 5.245 1.00 98.19 96 GLU A O 1
ATOM 778 N N . SER A 1 97 ? 9.395 2.013 4.031 1.00 97.69 97 SER A N 1
ATOM 779 C CA . SER A 1 97 ? 8.054 1.692 4.529 1.00 97.69 97 SER A CA 1
ATOM 780 C C . SER A 1 97 ? 7.385 0.551 3.758 1.00 97.69 97 SER A C 1
ATOM 782 O O . SER A 1 97 ? 6.271 0.178 4.104 1.00 97.69 97 SER A O 1
ATOM 784 N N . ILE A 1 98 ? 8.024 0.005 2.717 1.00 98.12 98 ILE A N 1
ATOM 785 C CA . ILE A 1 98 ? 7.469 -1.061 1.875 1.00 98.12 98 ILE A CA 1
ATOM 786 C C . ILE A 1 98 ? 8.264 -2.338 2.128 1.00 98.12 98 ILE A C 1
ATOM 788 O O . ILE A 1 98 ? 9.419 -2.432 1.711 1.00 98.12 98 ILE A O 1
ATOM 792 N N . LEU A 1 99 ? 7.660 -3.314 2.801 1.00 97.56 99 LEU A N 1
ATOM 793 C CA . LEU A 1 99 ? 8.262 -4.605 3.127 1.00 97.56 99 LEU A CA 1
ATOM 794 C C . LEU A 1 99 ? 7.721 -5.690 2.191 1.00 97.56 99 LEU A C 1
ATOM 796 O O . LEU A 1 99 ? 6.514 -5.915 2.141 1.00 97.56 99 LEU A O 1
ATOM 800 N N . ILE A 1 100 ? 8.605 -6.405 1.493 1.00 96.94 100 ILE A N 1
ATOM 801 C CA . ILE A 1 100 ? 8.217 -7.551 0.661 1.00 96.94 100 ILE A CA 1
ATOM 802 C C . ILE A 1 100 ? 7.688 -8.675 1.553 1.00 96.94 100 ILE A C 1
ATOM 804 O O . ILE A 1 100 ? 8.417 -9.189 2.404 1.00 96.94 100 ILE A O 1
ATOM 808 N N . GLY A 1 101 ? 6.433 -9.069 1.343 1.00 92.94 101 GLY A N 1
ATOM 809 C CA . GLY A 1 101 ? 5.800 -10.177 2.052 1.00 92.94 101 GLY A CA 1
ATOM 810 C C . GLY A 1 101 ? 5.874 -11.470 1.253 1.00 92.94 101 GLY A C 1
ATOM 811 O O . GLY A 1 101 ? 6.566 -12.411 1.641 1.00 92.94 101 GLY A O 1
ATOM 812 N N . VAL A 1 102 ? 5.178 -11.507 0.119 1.00 90.69 102 VAL A N 1
ATOM 813 C CA . VAL A 1 102 ? 4.989 -12.715 -0.698 1.00 90.69 102 VAL A CA 1
ATOM 814 C C . VAL A 1 102 ? 5.512 -12.476 -2.108 1.00 90.69 102 VAL A C 1
ATOM 816 O O . VAL A 1 102 ? 5.309 -11.399 -2.662 1.00 90.69 102 VAL A O 1
ATOM 819 N N . VAL A 1 103 ? 6.189 -13.480 -2.665 1.00 93.50 103 VAL A N 1
ATOM 820 C CA . VAL A 1 103 ? 6.640 -13.519 -4.063 1.00 93.50 103 VAL A CA 1
ATOM 821 C C . VAL A 1 103 ? 6.345 -14.888 -4.663 1.00 93.50 103 VAL A C 1
ATOM 823 O O . VAL A 1 103 ? 6.337 -15.885 -3.939 1.00 93.50 103 VAL A O 1
ATOM 826 N N . GLN A 1 104 ? 6.150 -14.951 -5.978 1.00 90.62 104 GLN A N 1
ATOM 827 C CA . GLN A 1 104 ? 5.907 -16.206 -6.705 1.00 90.62 104 GLN A CA 1
ATOM 828 C C . GLN A 1 104 ? 7.149 -16.696 -7.460 1.00 90.62 104 GLN A C 1
ATOM 830 O O . GLN A 1 104 ? 7.330 -17.894 -7.677 1.00 90.62 104 GLN A O 1
ATOM 835 N N . ASN A 1 105 ? 8.039 -15.788 -7.856 1.00 94.56 105 ASN A N 1
ATOM 836 C CA . ASN A 1 105 ? 9.287 -16.094 -8.536 1.00 94.56 105 ASN A CA 1
ATOM 837 C C . ASN A 1 105 ? 10.346 -16.561 -7.519 1.00 94.56 105 ASN A C 1
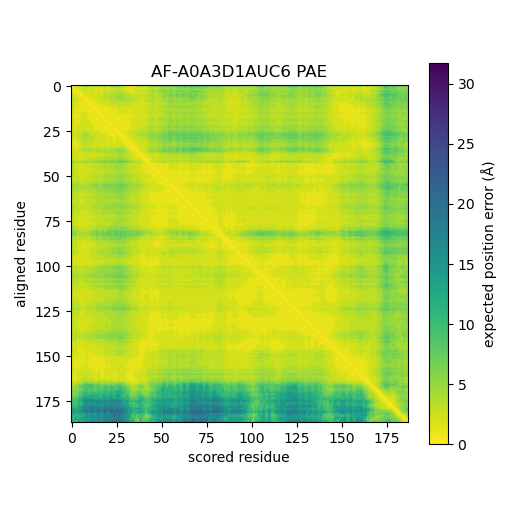ATOM 839 O O . ASN A 1 105 ? 10.802 -15.759 -6.696 1.00 94.56 105 ASN A O 1
ATOM 843 N N . PRO A 1 106 ? 10.848 -17.811 -7.613 1.00 93.75 106 PRO A N 1
ATOM 844 C CA . PRO A 1 106 ? 11.844 -18.337 -6.679 1.00 93.75 106 PRO A CA 1
ATOM 845 C C . PRO A 1 106 ? 13.134 -17.510 -6.591 1.00 93.75 106 PRO A C 1
ATOM 847 O O . PRO A 1 106 ? 13.817 -17.530 -5.569 1.00 93.75 106 PRO A O 1
ATOM 850 N N . LYS A 1 107 ? 13.479 -16.756 -7.645 1.00 96.56 107 LYS A N 1
ATOM 851 C CA . LYS A 1 107 ? 14.658 -15.873 -7.654 1.00 96.56 107 LYS A CA 1
ATOM 852 C C . LYS A 1 107 ? 14.513 -14.677 -6.712 1.00 96.56 107 LYS A C 1
ATOM 854 O O . LYS A 1 107 ? 15.526 -14.095 -6.332 1.00 96.56 107 LYS A O 1
ATOM 859 N N . LEU A 1 108 ? 13.282 -14.310 -6.358 1.00 96.81 108 LEU A N 1
ATOM 860 C CA . LEU A 1 108 ? 12.971 -13.172 -5.495 1.00 96.81 108 LEU A CA 1
ATOM 861 C C . LEU A 1 108 ? 12.806 -13.564 -4.022 1.00 96.81 108 LEU A C 1
ATOM 863 O O . LEU A 1 108 ? 12.789 -12.676 -3.174 1.00 96.81 108 LEU A O 1
ATOM 867 N N . LEU A 1 109 ? 12.762 -14.864 -3.693 1.00 94.06 109 LEU A N 1
ATOM 868 C CA . LEU A 1 109 ? 12.665 -15.357 -2.309 1.00 94.06 109 LEU A CA 1
ATOM 869 C C . LEU A 1 109 ? 13.691 -14.720 -1.349 1.00 94.06 109 LEU A C 1
ATOM 871 O O . LEU A 1 109 ? 13.302 -14.367 -0.238 1.00 94.06 109 LEU A O 1
ATOM 875 N N . PRO A 1 110 ? 14.966 -14.476 -1.735 1.00 96.38 110 PRO A N 1
ATOM 876 C CA . PRO A 1 110 ? 15.925 -13.806 -0.850 1.00 96.38 110 PRO A CA 1
ATOM 877 C C . PRO A 1 110 ? 15.538 -12.376 -0.431 1.00 96.38 110 PRO A C 1
ATOM 879 O O . PRO A 1 110 ? 16.133 -11.837 0.505 1.00 96.38 110 PRO A O 1
ATOM 882 N N . PHE A 1 111 ? 14.582 -11.748 -1.125 1.00 97.06 111 PHE A N 1
ATOM 883 C CA . PHE A 1 111 ? 14.076 -10.411 -0.818 1.00 97.06 111 PHE A CA 1
ATOM 884 C C . PHE A 1 111 ? 12.812 -10.415 0.049 1.00 97.06 111 PHE A C 1
ATOM 886 O O . PHE A 1 111 ? 12.431 -9.349 0.525 1.00 97.06 111 PHE A O 1
ATOM 893 N N . GLN A 1 112 ? 12.182 -11.564 0.318 1.00 94.38 112 GLN A N 1
ATOM 894 C CA . GLN A 1 112 ? 11.097 -11.620 1.303 1.00 94.38 112 GLN A CA 1
ATOM 895 C C . GLN A 1 112 ? 11.596 -11.176 2.684 1.00 94.38 112 GLN A C 1
ATOM 897 O O . GLN A 1 112 ? 12.698 -11.521 3.119 1.00 94.38 112 GLN A O 1
ATOM 902 N N . GLY A 1 113 ? 10.797 -10.354 3.365 1.00 94.38 113 GLY A N 1
ATOM 903 C CA . GLY A 1 113 ? 11.173 -9.705 4.620 1.00 94.38 113 GLY A CA 1
ATOM 904 C C . GLY A 1 113 ? 12.213 -8.586 4.469 1.00 94.38 113 GLY A C 1
ATOM 905 O O . GLY A 1 113 ? 12.750 -8.123 5.476 1.00 94.38 113 GLY A O 1
ATOM 906 N N . LYS A 1 114 ? 12.530 -8.147 3.244 1.00 98.00 114 LYS A N 1
ATOM 907 C CA . LYS A 1 114 ? 13.365 -6.964 2.973 1.00 98.00 114 LYS A CA 1
ATOM 908 C C . LYS A 1 114 ? 12.508 -5.783 2.551 1.00 98.00 114 LYS A C 1
ATOM 910 O O . LYS A 1 114 ? 11.419 -5.955 2.006 1.00 98.00 114 LYS A O 1
ATOM 915 N N . THR A 1 115 ? 13.013 -4.580 2.801 1.00 98.56 115 THR A N 1
ATOM 916 C CA . THR A 1 115 ? 12.347 -3.359 2.341 1.00 98.56 115 THR A CA 1
ATOM 917 C C . THR A 1 115 ? 12.697 -3.056 0.887 1.00 98.56 115 THR A C 1
ATOM 919 O O . THR A 1 115 ? 13.758 -3.463 0.407 1.00 98.56 115 THR A O 1
ATOM 922 N N . ILE A 1 116 ? 11.882 -2.266 0.187 1.00 98.62 116 ILE A N 1
ATOM 923 C CA . ILE A 1 116 ? 12.247 -1.767 -1.151 1.00 98.62 116 ILE A CA 1
ATOM 924 C C . ILE A 1 116 ? 13.526 -0.931 -1.112 1.00 98.62 116 ILE A C 1
ATOM 926 O O . ILE A 1 116 ? 14.302 -0.973 -2.064 1.00 98.62 116 ILE A O 1
ATOM 930 N N . ALA A 1 117 ? 13.817 -0.246 -0.004 1.00 98.75 117 ALA A N 1
ATOM 931 C CA . ALA A 1 117 ? 15.098 0.436 0.173 1.00 98.75 117 ALA A CA 1
ATOM 932 C C . ALA A 1 117 ? 16.292 -0.540 0.147 1.00 98.75 117 ALA A C 1
ATOM 934 O O . ALA A 1 117 ? 17.330 -0.235 -0.445 1.00 98.75 117 ALA A O 1
ATOM 935 N N . ASP A 1 118 ? 16.154 -1.724 0.751 1.00 98.69 118 ASP A N 1
ATOM 936 C CA . ASP A 1 118 ? 17.195 -2.757 0.726 1.00 98.69 118 ASP A CA 1
ATOM 937 C C . ASP A 1 118 ? 17.357 -3.374 -0.664 1.00 98.69 118 ASP A C 1
ATOM 939 O O . ASP A 1 118 ? 18.487 -3.552 -1.124 1.00 98.69 118 ASP A O 1
ATOM 943 N N . VAL A 1 119 ? 16.246 -3.653 -1.353 1.00 98.62 119 VAL A N 1
ATOM 944 C CA . VAL A 1 119 ? 16.264 -4.177 -2.728 1.00 98.62 119 VAL A CA 1
ATOM 945 C C . VAL A 1 119 ? 16.915 -3.165 -3.673 1.00 98.62 119 VAL A C 1
ATOM 947 O O . VAL A 1 119 ? 17.831 -3.515 -4.415 1.00 98.62 119 VAL A O 1
ATOM 950 N N . ALA A 1 120 ? 16.516 -1.893 -3.598 1.00 98.69 120 ALA A N 1
ATOM 951 C CA . ALA A 1 120 ? 17.061 -0.817 -4.422 1.00 98.69 120 ALA A CA 1
ATOM 952 C C . ALA A 1 120 ? 18.575 -0.660 -4.218 1.00 98.69 120 ALA A C 1
ATOM 954 O O . ALA A 1 120 ? 19.329 -0.515 -5.184 1.00 98.69 120 ALA A O 1
ATOM 955 N N . ARG A 1 121 ? 19.045 -0.772 -2.966 1.00 98.69 121 ARG A N 1
ATOM 956 C CA . ARG A 1 121 ? 20.477 -0.773 -2.632 1.00 98.69 121 ARG A CA 1
ATOM 957 C C . ARG A 1 121 ? 21.202 -1.973 -3.239 1.00 98.69 121 ARG A C 1
ATOM 959 O O . ARG A 1 121 ? 22.277 -1.793 -3.803 1.00 98.69 121 ARG A O 1
ATOM 966 N N . ALA A 1 122 ? 20.626 -3.170 -3.138 1.00 98.38 122 ALA A N 1
ATOM 967 C CA . ALA A 1 122 ? 21.209 -4.396 -3.682 1.00 98.38 122 ALA A CA 1
ATOM 968 C C . ALA A 1 122 ? 21.260 -4.398 -5.218 1.00 98.38 122 ALA A C 1
ATOM 970 O O . ALA A 1 122 ? 22.191 -4.941 -5.806 1.00 98.38 122 ALA A O 1
ATOM 971 N N . TRP A 1 123 ? 20.270 -3.791 -5.872 1.00 98.25 123 TRP A N 1
ATOM 972 C CA . TRP A 1 123 ? 20.195 -3.694 -7.332 1.00 98.25 123 TRP A CA 1
ATOM 973 C C . TRP A 1 123 ? 20.898 -2.461 -7.900 1.00 98.25 123 TRP A C 1
ATOM 975 O O . TRP A 1 123 ? 21.024 -2.352 -9.118 1.00 98.25 123 TRP A O 1
ATOM 985 N N . HIS A 1 124 ? 21.367 -1.548 -7.043 1.00 98.25 124 HIS A N 1
ATOM 986 C CA . HIS A 1 124 ? 21.928 -0.251 -7.429 1.00 98.25 124 HIS A CA 1
ATOM 987 C C . HIS A 1 124 ? 20.970 0.567 -8.312 1.00 98.25 124 HIS A C 1
ATOM 989 O O . HIS A 1 124 ? 21.366 1.120 -9.340 1.00 98.25 124 HIS A O 1
ATOM 995 N N . LYS A 1 125 ? 19.693 0.626 -7.916 1.00 98.19 125 LYS A N 1
ATOM 996 C CA . LYS A 1 125 ? 18.615 1.282 -8.669 1.00 98.19 125 LYS A CA 1
ATOM 997 C C . LYS A 1 125 ? 17.867 2.315 -7.836 1.00 98.19 125 LYS A C 1
ATOM 999 O O . LYS A 1 125 ? 17.893 2.297 -6.610 1.00 98.19 125 LYS A O 1
ATOM 1004 N N . ASP A 1 126 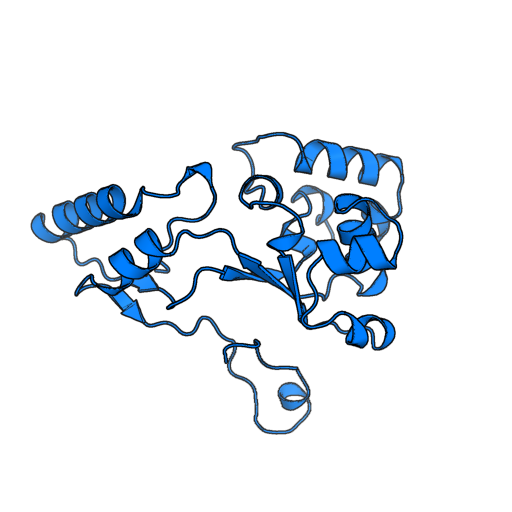? 17.175 3.211 -8.533 1.00 98.38 126 ASP A N 1
ATOM 1005 C CA . ASP A 1 126 ? 16.178 4.091 -7.929 1.00 98.38 126 ASP A CA 1
ATOM 1006 C C . ASP A 1 126 ? 15.000 3.265 -7.362 1.00 98.38 126 ASP A C 1
ATOM 1008 O O . ASP A 1 126 ? 14.631 2.247 -7.959 1.00 98.38 126 ASP A O 1
ATOM 1012 N N . PRO A 1 127 ? 14.377 3.672 -6.241 1.00 98.44 127 PRO A N 1
ATOM 1013 C CA . PRO A 1 127 ? 13.275 2.921 -5.648 1.00 98.44 127 PRO A CA 1
ATOM 1014 C C . PRO A 1 127 ? 12.052 2.725 -6.551 1.00 98.44 127 PRO A C 1
ATOM 1016 O O . PRO A 1 127 ? 11.513 1.624 -6.582 1.00 98.44 127 PRO A O 1
ATOM 1019 N N . ILE A 1 128 ? 11.629 3.728 -7.329 1.00 98.38 128 ILE A N 1
ATOM 1020 C CA . ILE A 1 128 ? 10.474 3.574 -8.237 1.00 98.38 128 ILE A CA 1
ATOM 1021 C C . ILE A 1 128 ? 10.823 2.618 -9.380 1.00 98.38 128 ILE A C 1
ATOM 1023 O O . ILE A 1 128 ? 9.995 1.799 -9.783 1.00 98.38 128 ILE A O 1
ATOM 1027 N N . ASP A 1 129 ? 12.062 2.666 -9.877 1.00 98.50 129 ASP A N 1
ATOM 1028 C CA . ASP A 1 129 ? 12.515 1.690 -10.871 1.00 98.50 129 ASP A CA 1
ATOM 1029 C C . ASP A 1 129 ? 12.598 0.284 -10.286 1.00 98.50 129 ASP A C 1
ATOM 1031 O O . ASP A 1 129 ? 12.260 -0.679 -10.968 1.00 98.50 129 ASP A O 1
ATOM 1035 N N . THR A 1 130 ? 12.992 0.176 -9.018 1.00 98.69 130 THR A N 1
ATOM 1036 C CA . THR A 1 130 ? 13.013 -1.085 -8.278 1.00 98.69 130 THR A CA 1
ATOM 1037 C C . THR A 1 130 ? 11.607 -1.663 -8.154 1.00 98.69 130 THR A C 1
ATOM 1039 O O . THR A 1 130 ? 11.436 -2.833 -8.467 1.00 98.69 130 THR A O 1
ATOM 1042 N N . ILE A 1 131 ? 10.597 -0.856 -7.799 1.00 98.56 131 ILE A N 1
ATOM 1043 C CA . ILE A 1 131 ? 9.182 -1.276 -7.782 1.00 98.56 131 ILE A CA 1
ATOM 1044 C C . ILE A 1 131 ? 8.780 -1.833 -9.157 1.00 98.56 131 ILE A C 1
ATOM 1046 O O . ILE A 1 131 ? 8.298 -2.960 -9.254 1.00 98.56 131 ILE A O 1
ATOM 1050 N N . CYS A 1 132 ? 9.022 -1.072 -10.230 1.00 98.69 132 CYS A N 1
ATOM 1051 C CA . CYS A 1 132 ? 8.653 -1.477 -11.589 1.00 98.69 132 CYS A CA 1
ATOM 1052 C C . CYS A 1 132 ? 9.326 -2.794 -12.005 1.00 98.69 132 CYS A C 1
ATOM 1054 O O . CYS A 1 132 ? 8.669 -3.677 -12.551 1.00 98.69 132 CYS A O 1
ATOM 1056 N N . ASP A 1 133 ? 10.629 -2.930 -11.755 1.00 98.62 133 ASP A N 1
ATOM 1057 C CA . ASP A 1 133 ? 11.395 -4.117 -12.140 1.00 98.62 133 ASP A CA 1
ATOM 1058 C C . ASP A 1 133 ? 11.008 -5.338 -11.306 1.00 98.62 133 ASP A C 1
ATOM 1060 O O . ASP A 1 133 ? 10.897 -6.433 -11.846 1.00 98.62 133 ASP A O 1
ATOM 1064 N N . PHE A 1 134 ? 10.738 -5.161 -10.014 1.00 98.62 134 PHE A N 1
ATOM 1065 C CA . PHE A 1 134 ? 10.300 -6.248 -9.144 1.00 98.62 134 PHE A CA 1
ATOM 1066 C C . PHE A 1 134 ? 8.935 -6.791 -9.580 1.00 98.62 134 PHE A C 1
ATOM 1068 O O . PHE A 1 134 ? 8.764 -8.002 -9.700 1.00 98.62 134 PHE A O 1
ATOM 1075 N N . LEU A 1 135 ? 7.994 -5.900 -9.918 1.00 98.56 135 LEU A N 1
ATOM 1076 C CA . LEU A 1 135 ? 6.703 -6.285 -10.494 1.00 98.56 135 LEU A CA 1
ATOM 1077 C C . LEU A 1 135 ? 6.869 -7.026 -11.824 1.00 98.56 135 LEU A C 1
ATOM 1079 O O . LEU A 1 135 ? 6.166 -8.008 -12.058 1.00 98.56 135 LEU A O 1
ATOM 1083 N N . ILE A 1 136 ? 7.806 -6.595 -12.679 1.00 98.62 136 ILE A N 1
ATOM 1084 C CA . ILE A 1 136 ? 8.146 -7.299 -13.924 1.00 98.62 136 ILE A CA 1
ATOM 1085 C C . ILE A 1 136 ? 8.651 -8.718 -13.639 1.00 98.62 136 ILE A C 1
ATOM 1087 O O . ILE A 1 136 ? 8.183 -9.663 -14.274 1.00 98.62 136 ILE A O 1
ATOM 1091 N N . GLU A 1 137 ? 9.600 -8.866 -12.715 1.00 98.31 137 GLU A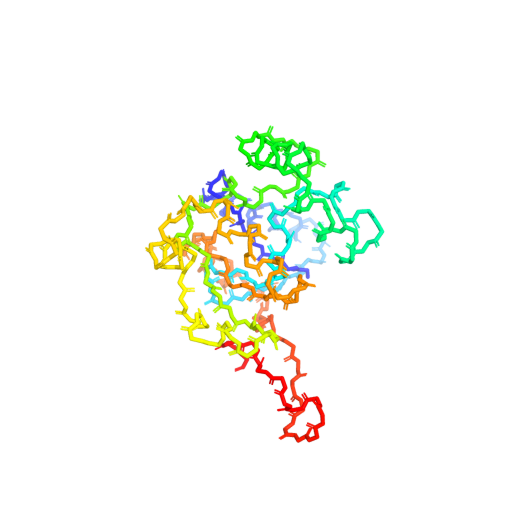 N 1
ATOM 1092 C CA . GLU A 1 137 ? 10.220 -10.152 -12.379 1.00 98.31 137 GLU A CA 1
ATOM 1093 C C . GLU A 1 137 ? 9.227 -11.130 -11.738 1.00 98.31 137 GLU A C 1
ATOM 1095 O O . GLU A 1 137 ? 9.328 -12.336 -11.968 1.00 98.31 137 GLU A O 1
ATOM 1100 N N . ASP A 1 138 ? 8.255 -10.635 -10.970 1.00 97.50 138 ASP A N 1
ATOM 1101 C CA . ASP A 1 138 ? 7.256 -11.463 -10.281 1.00 97.50 138 ASP A CA 1
ATOM 1102 C C . ASP A 1 138 ? 5.911 -11.570 -11.017 1.00 97.50 138 ASP A C 1
ATOM 1104 O O . ASP A 1 138 ? 4.932 -12.071 -10.470 1.00 97.50 138 ASP A O 1
ATOM 1108 N N . ASN A 1 139 ? 5.830 -11.078 -12.259 1.00 96.88 139 ASN A N 1
ATOM 1109 C CA . ASN A 1 139 ? 4.598 -11.018 -13.062 1.00 96.88 139 ASN A CA 1
ATOM 1110 C C . ASN A 1 139 ? 3.410 -10.327 -12.354 1.00 96.88 139 ASN A C 1
ATOM 1112 O O . ASN A 1 139 ? 2.247 -10.651 -12.608 1.00 96.88 139 ASN A O 1
ATOM 1116 N N . GLY A 1 140 ? 3.700 -9.359 -11.482 1.00 96.00 140 GLY A N 1
ATOM 1117 C CA . GLY A 1 140 ? 2.701 -8.605 -10.724 1.00 96.00 140 GLY A CA 1
ATOM 1118 C C . GLY A 1 140 ? 2.036 -9.377 -9.581 1.00 96.00 140 GLY A C 1
ATOM 1119 O O . GLY A 1 140 ? 0.978 -8.953 -9.137 1.00 96.00 140 GLY A O 1
ATOM 1120 N N . PHE A 1 141 ? 2.615 -10.490 -9.117 1.00 94.50 141 PHE A N 1
ATOM 1121 C CA . PHE A 1 141 ? 2.055 -11.305 -8.025 1.00 94.50 141 PHE A CA 1
ATOM 1122 C C . PHE A 1 141 ? 2.669 -11.035 -6.645 1.00 94.50 141 PHE A C 1
ATOM 1124 O O . PHE A 1 141 ? 2.370 -11.745 -5.687 1.00 94.50 141 PHE A O 1
ATOM 1131 N N . THR A 1 142 ? 3.536 -10.029 -6.531 1.00 95.12 142 THR A N 1
ATOM 1132 C CA . THR A 1 142 ? 4.144 -9.664 -5.251 1.00 95.12 142 THR A CA 1
ATOM 1133 C C . THR A 1 142 ? 3.113 -9.007 -4.342 1.00 95.12 142 THR A C 1
ATOM 1135 O O . THR A 1 142 ? 2.422 -8.086 -4.775 1.00 95.12 142 THR A O 1
ATOM 1138 N N . SER A 1 143 ? 3.097 -9.383 -3.065 1.00 94.50 143 SER A N 1
ATOM 1139 C CA . SER A 1 143 ? 2.347 -8.673 -2.022 1.00 94.50 143 SER A CA 1
ATOM 1140 C C . SER A 1 143 ? 3.294 -8.055 -0.997 1.00 94.50 143 SER A C 1
ATOM 1142 O O . SER A 1 143 ? 4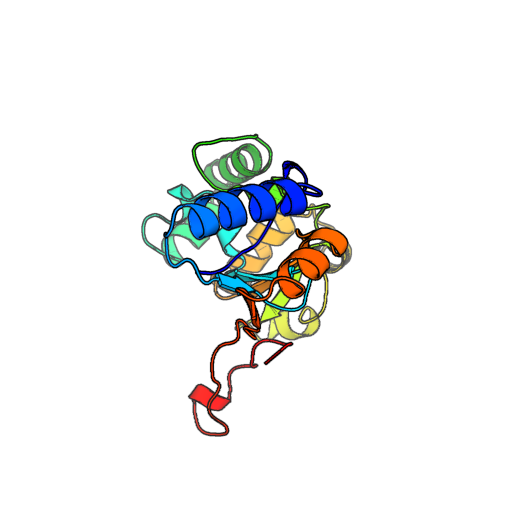.333 -8.636 -0.654 1.00 94.50 143 SER A O 1
ATOM 1144 N N . VAL A 1 144 ? 2.943 -6.873 -0.497 1.00 95.75 144 VAL A N 1
ATOM 1145 C CA . VAL A 1 144 ? 3.779 -6.074 0.407 1.00 95.75 144 VAL A CA 1
ATOM 1146 C C . VAL A 1 144 ? 3.013 -5.662 1.656 1.00 95.75 144 VAL A C 1
ATOM 1148 O O . VAL A 1 144 ? 1.810 -5.424 1.617 1.00 95.75 144 VAL A O 1
ATOM 1151 N N . ALA A 1 145 ? 3.734 -5.554 2.773 1.00 95.12 145 ALA A N 1
ATOM 1152 C CA . ALA A 1 145 ? 3.263 -4.823 3.940 1.00 95.12 145 ALA A CA 1
ATOM 1153 C C . ALA A 1 145 ? 3.749 -3.374 3.845 1.00 95.12 145 ALA A C 1
ATOM 1155 O O . ALA A 1 145 ? 4.945 -3.130 3.654 1.00 95.12 145 ALA A O 1
ATOM 1156 N N . VAL A 1 146 ? 2.838 -2.416 3.995 1.00 96.38 146 VAL A N 1
ATOM 1157 C CA . VAL A 1 146 ? 3.125 -0.995 3.786 1.00 96.38 146 VAL A CA 1
ATOM 1158 C C . VAL A 1 146 ? 2.853 -0.207 5.060 1.00 96.38 146 VAL A C 1
ATOM 1160 O O . VAL A 1 146 ? 1.713 -0.074 5.500 1.00 96.38 146 VAL A O 1
ATOM 1163 N N . PHE A 1 147 ? 3.915 0.322 5.660 1.00 95.94 147 PHE A N 1
ATOM 1164 C CA . PHE A 1 147 ? 3.884 1.082 6.908 1.00 95.94 147 PHE A CA 1
ATOM 1165 C C . PHE A 1 147 ? 3.516 2.546 6.648 1.00 95.94 147 PHE A C 1
ATOM 1167 O O . PHE A 1 147 ? 4.386 3.403 6.498 1.00 95.94 147 PHE A O 1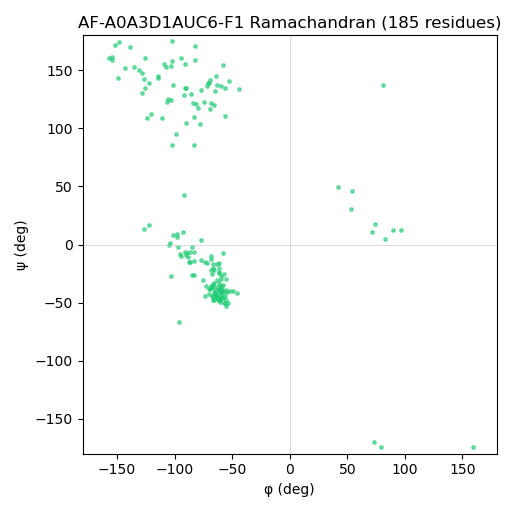
ATOM 1174 N N . GLY A 1 148 ? 2.218 2.842 6.595 1.00 95.31 148 GLY A N 1
ATOM 1175 C CA . GLY A 1 148 ? 1.720 4.204 6.371 1.00 95.31 148 GLY A CA 1
ATOM 1176 C C . GLY A 1 148 ? 0.722 4.710 7.410 1.00 95.31 148 GLY A C 1
ATOM 1177 O O . GLY A 1 148 ? 0.074 5.726 7.166 1.00 95.31 148 GLY A O 1
ATOM 1178 N N . MET A 1 149 ? 0.570 4.041 8.555 1.00 95.62 149 MET A N 1
ATOM 1179 C CA . MET A 1 149 ? -0.295 4.501 9.654 1.00 95.62 149 MET A CA 1
ATOM 1180 C C . MET A 1 149 ? 0.523 4.971 10.858 1.00 95.62 149 MET A C 1
ATOM 1182 O O . MET A 1 149 ? 1.658 4.543 11.071 1.00 95.62 149 MET A O 1
ATOM 1186 N N . ASN A 1 150 ? -0.072 5.847 11.666 1.00 95.38 150 ASN A N 1
ATOM 1187 C CA . ASN A 1 150 ? 0.520 6.318 12.911 1.00 95.38 150 ASN A CA 1
ATOM 1188 C C . ASN A 1 150 ? 0.108 5.425 14.092 1.00 95.38 150 ASN A C 1
ATOM 1190 O O . ASN A 1 150 ? -1.064 5.097 14.253 1.00 95.38 150 ASN A O 1
ATOM 1194 N N . GLU A 1 151 ? 1.065 5.059 14.946 1.00 96.38 151 GLU A N 1
ATOM 1195 C CA . GLU A 1 151 ? 0.819 4.156 16.077 1.00 96.38 151 GLU A CA 1
ATOM 1196 C C . GLU A 1 151 ? -0.193 4.712 17.087 1.00 96.38 151 GLU A C 1
ATOM 1198 O O . GLU A 1 151 ? -1.045 3.965 17.564 1.00 96.38 151 GLU A O 1
ATOM 1203 N N . ALA A 1 152 ? -0.161 6.017 17.373 1.00 97.69 152 ALA A N 1
ATOM 1204 C CA . ALA A 1 152 ? -1.104 6.625 18.310 1.00 97.69 152 ALA A CA 1
ATOM 1205 C C . ALA A 1 152 ? -2.541 6.606 17.766 1.00 97.69 152 ALA A C 1
ATOM 1207 O O . ALA A 1 152 ? -3.478 6.377 18.528 1.00 97.69 152 ALA A O 1
ATOM 1208 N N . ASP A 1 153 ? -2.714 6.788 16.454 1.00 97.69 153 ASP A N 1
ATOM 1209 C CA . ASP A 1 153 ? -4.023 6.675 15.807 1.00 97.69 153 ASP A CA 1
ATOM 1210 C C . ASP A 1 153 ? -4.550 5.235 15.847 1.00 97.69 153 ASP A C 1
ATOM 1212 O O . ASP A 1 153 ? -5.711 5.018 16.191 1.00 97.69 153 ASP A O 1
ATOM 1216 N N . VAL A 1 154 ? -3.705 4.242 15.541 1.00 96.94 154 VAL A N 1
ATOM 1217 C CA . VAL A 1 154 ? -4.088 2.819 15.613 1.00 96.94 154 VAL A CA 1
ATOM 1218 C C . VAL A 1 154 ? -4.472 2.443 17.047 1.00 96.94 154 VAL A C 1
ATOM 1220 O O . VAL A 1 154 ? -5.528 1.855 17.274 1.00 96.94 154 VAL A O 1
ATOM 1223 N N . ALA A 1 155 ? -3.662 2.838 18.033 1.00 97.31 155 ALA A N 1
ATOM 1224 C CA . ALA A 1 155 ? -3.948 2.593 19.442 1.00 97.31 155 ALA A CA 1
ATOM 1225 C C . ALA A 1 155 ? -5.265 3.246 19.887 1.00 97.31 155 ALA A C 1
ATOM 1227 O O . ALA A 1 155 ? -6.043 2.621 20.606 1.00 97.31 155 ALA A O 1
ATOM 1228 N N . LEU A 1 156 ? -5.541 4.477 19.444 1.00 98.06 156 LEU A N 1
ATOM 1229 C CA . LEU A 1 156 ? -6.789 5.160 19.771 1.00 98.06 156 LEU A CA 1
ATOM 1230 C C . LEU A 1 156 ? -8.003 4.460 19.154 1.00 98.06 156 LEU A C 1
ATOM 1232 O O . LEU A 1 156 ? -9.018 4.318 19.833 1.00 98.06 156 LEU A O 1
ATOM 1236 N N . ALA A 1 157 ? -7.911 3.999 17.905 1.00 97.56 157 ALA A N 1
ATOM 1237 C CA . ALA A 1 157 ? -8.987 3.243 17.267 1.00 97.56 157 ALA A CA 1
ATOM 1238 C C . ALA A 1 157 ? -9.323 1.964 18.052 1.00 97.56 157 ALA A C 1
ATOM 1240 O O . ALA A 1 157 ? -10.489 1.698 18.327 1.00 97.56 157 ALA A O 1
ATOM 1241 N N . LEU A 1 158 ? -8.307 1.216 18.492 1.00 96.69 158 LEU A N 1
ATOM 1242 C CA . LEU A 1 158 ? -8.481 -0.028 19.257 1.00 96.69 158 LEU A CA 1
ATOM 1243 C C . LEU A 1 158 ? -9.100 0.169 20.646 1.00 96.69 158 LEU A C 1
ATOM 1245 O O . LEU A 1 158 ? -9.640 -0.774 21.216 1.00 96.69 158 LEU A O 1
ATOM 1249 N N . GLN A 1 159 ? -9.007 1.371 21.217 1.00 97.31 159 GLN A N 1
ATOM 1250 C CA . GLN A 1 159 ? -9.597 1.679 22.524 1.00 97.31 159 GLN A CA 1
ATOM 1251 C C . GLN A 1 159 ? -11.113 1.888 22.463 1.00 97.31 159 GLN A C 1
ATOM 1253 O O . GLN A 1 159 ? -11.764 1.938 23.509 1.00 97.31 159 GLN A O 1
ATOM 1258 N N . GLN A 1 160 ? -11.684 2.039 21.266 1.00 98.06 160 GLN A N 1
ATOM 1259 C CA . GLN A 1 160 ? -13.095 2.366 21.129 1.00 98.06 160 GLN A CA 1
ATOM 1260 C C . GLN A 1 160 ? -13.972 1.130 21.371 1.00 98.06 160 GLN A C 1
ATOM 1262 O O . GLN A 1 160 ? -13.749 0.087 20.761 1.00 98.06 160 GLN A O 1
ATOM 1267 N N . PRO A 1 161 ? -15.036 1.231 22.189 1.00 96.75 161 PRO A N 1
ATOM 1268 C CA . PRO A 1 161 ? -15.872 0.079 22.544 1.00 96.75 161 PRO A CA 1
ATOM 1269 C C . PRO A 1 161 ? -16.704 -0.464 21.371 1.00 96.75 161 PRO A C 1
ATOM 1271 O O . PRO A 1 161 ? -17.298 -1.533 21.475 1.00 96.75 161 PRO A O 1
ATOM 1274 N N . TRP A 1 162 ? -16.782 0.286 20.271 1.00 97.25 162 TRP A N 1
ATOM 1275 C CA . TRP A 1 162 ? -17.483 -0.073 19.038 1.00 97.25 162 TRP A CA 1
ATOM 1276 C C . TRP A 1 162 ? -16.534 -0.565 17.930 1.00 97.25 162 TRP A C 1
ATOM 1278 O O . TRP A 1 162 ? -16.978 -0.772 16.798 1.00 97.25 162 TRP A O 1
ATOM 1288 N N . VAL A 1 163 ? -15.249 -0.761 18.250 1.00 98.00 163 VAL A N 1
ATOM 1289 C CA . VAL A 1 163 ? -14.237 -1.317 17.346 1.00 98.00 163 VAL A CA 1
ATOM 1290 C C . VAL A 1 163 ? -13.917 -2.756 17.743 1.00 98.00 163 VAL A C 1
ATOM 1292 O O . VAL A 1 163 ? -13.555 -3.036 18.883 1.00 98.00 163 VAL A O 1
ATOM 1295 N N . ALA A 1 164 ? -14.042 -3.675 16.788 1.00 96.62 164 ALA A N 1
ATOM 1296 C CA . ALA A 1 164 ? -13.559 -5.046 16.906 1.00 96.62 164 ALA A CA 1
ATOM 1297 C C . ALA A 1 164 ? -12.123 -5.174 16.371 1.00 96.62 164 ALA A C 1
ATOM 1299 O O . ALA A 1 164 ? -11.690 -4.393 15.524 1.00 96.62 164 ALA A O 1
ATOM 1300 N N . ILE A 1 165 ? -11.392 -6.183 16.849 1.00 93.06 165 ILE A N 1
ATOM 1301 C CA . ILE A 1 165 ? -10.067 -6.519 16.319 1.00 93.06 165 ILE A CA 1
ATOM 1302 C C . ILE A 1 165 ? -10.235 -7.440 15.110 1.00 93.06 165 ILE A C 1
ATOM 1304 O O . ILE A 1 165 ? -10.902 -8.470 15.211 1.00 93.06 165 ILE A O 1
ATOM 1308 N N . ASP A 1 166 ? -9.583 -7.082 14.008 1.00 89.19 166 ASP A N 1
ATOM 1309 C CA . ASP A 1 166 ? -9.428 -7.898 12.803 1.00 89.19 166 ASP A CA 1
ATOM 1310 C C . ASP A 1 166 ? -7.939 -8.253 12.615 1.00 89.19 166 ASP A C 1
ATOM 1312 O O . ASP A 1 166 ? -7.058 -7.464 12.966 1.00 89.19 166 ASP A O 1
ATOM 1316 N N . ASN A 1 167 ? -7.639 -9.452 12.112 1.00 79.88 167 ASN A N 1
ATOM 1317 C CA . ASN A 1 167 ? -6.267 -9.859 11.788 1.00 79.88 167 ASN A CA 1
ATOM 1318 C C . ASN A 1 167 ? -5.835 -9.445 10.371 1.00 79.88 167 ASN A C 1
ATOM 1320 O O . ASN A 1 167 ? -4.644 -9.512 10.075 1.00 79.88 167 ASN A O 1
ATOM 1324 N N . ASP A 1 168 ? -6.794 -9.067 9.523 1.00 79.69 168 ASP A N 1
ATOM 1325 C CA . ASP A 1 168 ? -6.687 -8.718 8.107 1.00 79.69 168 ASP A CA 1
ATOM 1326 C C . ASP A 1 168 ? -5.752 -9.668 7.353 1.00 79.69 168 ASP A C 1
ATOM 1328 O O . ASP A 1 168 ? -4.797 -9.280 6.676 1.00 79.69 168 ASP A O 1
ATOM 1332 N N . SER A 1 169 ? -6.003 -10.962 7.564 1.00 78.75 169 SER A N 1
ATOM 1333 C CA . SER A 1 169 ? -5.245 -12.065 6.995 1.00 78.75 169 SER A CA 1
ATOM 1334 C C . SER A 1 169 ? -6.165 -13.044 6.276 1.00 78.75 169 SER A C 1
ATOM 1336 O O . SER A 1 169 ? -7.268 -13.358 6.727 1.00 78.75 169 SER A O 1
ATOM 1338 N N . GLN A 1 170 ? -5.682 -13.578 5.159 1.00 75.94 170 GLN A N 1
ATOM 1339 C CA . GLN A 1 170 ? -6.360 -14.659 4.458 1.00 75.94 170 GLN A CA 1
ATOM 1340 C C . GLN A 1 170 ? -6.260 -15.954 5.276 1.00 75.94 170 GLN A C 1
ATOM 1342 O O . GLN A 1 170 ? -5.209 -16.281 5.825 1.00 75.94 170 GLN A O 1
ATOM 1347 N N . GLY A 1 171 ? -7.351 -16.720 5.337 1.00 76.25 171 GLY A N 1
ATOM 1348 C CA . GLY A 1 171 ? -7.309 -18.066 5.900 1.00 76.25 171 GLY A CA 1
ATO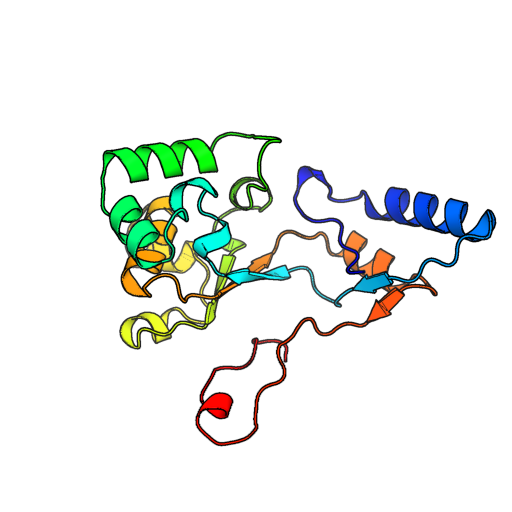M 1349 C C . GLY A 1 171 ? -6.505 -18.998 4.993 1.00 76.25 171 GLY A C 1
ATOM 1350 O O . GLY A 1 171 ? -6.864 -19.181 3.832 1.00 76.25 171 GLY A O 1
ATOM 1351 N N . THR A 1 172 ? -5.444 -19.606 5.521 1.00 76.56 172 THR A N 1
ATOM 1352 C CA . THR A 1 172 ? -4.586 -20.538 4.773 1.00 76.56 172 THR A CA 1
ATOM 1353 C C . THR A 1 172 ? -4.926 -21.982 5.131 1.00 76.56 172 THR A C 1
ATOM 1355 O O . THR A 1 172 ? -5.141 -22.310 6.301 1.00 76.56 172 THR A O 1
ATOM 1358 N N . ALA A 1 173 ? -4.987 -22.862 4.128 1.00 83.12 173 ALA A N 1
ATOM 1359 C CA . ALA A 1 173 ? -5.172 -24.288 4.376 1.00 83.12 173 ALA A CA 1
ATOM 1360 C C . ALA A 1 173 ? -3.905 -24.871 5.035 1.00 83.12 173 ALA A C 1
ATOM 1362 O O . ALA A 1 173 ? -2.799 -24.496 4.655 1.00 83.12 173 ALA A O 1
ATOM 1363 N N . PRO A 1 174 ? -4.017 -25.798 6.002 1.00 80.50 174 PRO A N 1
ATOM 1364 C CA . PRO A 1 174 ? -2.839 -26.413 6.616 1.00 80.50 174 PRO A CA 1
ATOM 1365 C C . PRO A 1 174 ? -2.111 -27.385 5.670 1.00 80.50 174 PRO A C 1
ATOM 1367 O O . PRO A 1 174 ? -0.980 -27.781 5.948 1.00 80.50 174 PRO A O 1
ATOM 1370 N N . ASP A 1 175 ? -2.757 -27.803 4.579 1.00 84.75 175 ASP A N 1
ATOM 1371 C CA . ASP A 1 175 ? -2.261 -28.783 3.623 1.00 84.75 175 ASP A CA 1
ATOM 1372 C C . ASP A 1 175 ? -2.752 -28.520 2.183 1.00 84.75 175 ASP A C 1
ATOM 1374 O O . ASP A 1 175 ? -3.540 -27.615 1.895 1.00 84.75 175 ASP A O 1
ATOM 1378 N N . GLY A 1 176 ? -2.238 -29.319 1.244 1.00 81.00 176 GLY A N 1
ATOM 1379 C CA . GLY A 1 176 ? -2.601 -29.249 -0.171 1.00 81.00 176 GLY A CA 1
ATOM 1380 C C . GLY A 1 176 ? -2.024 -28.036 -0.909 1.00 81.00 176 GLY A C 1
ATOM 1381 O O . GLY A 1 176 ? -1.161 -27.319 -0.412 1.00 81.00 176 GLY A O 1
ATOM 1382 N N . LEU A 1 177 ? -2.501 -27.822 -2.139 1.00 77.19 177 LEU A N 1
ATOM 1383 C CA . LEU A 1 177 ? -2.042 -26.730 -3.011 1.00 77.19 177 LEU A CA 1
ATOM 1384 C C . LEU A 1 177 ? -2.233 -25.343 -2.373 1.00 77.19 177 LEU A C 1
ATOM 1386 O O . LEU A 1 177 ? -1.381 -24.483 -2.549 1.00 77.19 177 LEU A O 1
ATOM 1390 N N . LEU A 1 178 ? -3.308 -25.153 -1.601 1.00 74.94 178 LEU A N 1
ATOM 1391 C CA . LEU A 1 178 ? -3.631 -23.888 -0.926 1.00 74.94 178 LEU A CA 1
ATOM 1392 C C . LEU A 1 178 ? -2.900 -23.702 0.416 1.00 74.94 178 LEU A C 1
ATOM 1394 O O . LEU A 1 178 ? -3.002 -22.638 1.016 1.00 74.94 178 LEU A O 1
ATOM 1398 N N . GLY A 1 179 ? -2.180 -24.722 0.894 1.00 74.44 179 GLY A N 1
ATOM 1399 C CA . GLY A 1 179 ? -1.281 -24.624 2.050 1.00 74.44 179 GLY A CA 1
ATOM 1400 C C . GLY A 1 179 ? 0.184 -24.406 1.673 1.00 74.44 179 GLY A C 1
ATOM 1401 O O . GLY A 1 179 ? 1.035 -24.282 2.549 1.00 74.44 179 GLY A O 1
ATOM 1402 N N . ALA A 1 180 ? 0.494 -24.377 0.372 1.00 70.62 180 ALA A N 1
ATOM 1403 C CA . ALA A 1 180 ? 1.829 -24.063 -0.134 1.00 70.62 180 ALA A CA 1
ATOM 1404 C C . ALA A 1 180 ? 2.083 -22.550 -0.239 1.00 70.62 180 ALA A C 1
ATOM 1406 O O . ALA A 1 180 ? 3.229 -22.132 -0.408 1.00 70.62 180 ALA A O 1
ATOM 1407 N N . GLU A 1 181 ? 1.030 -21.734 -0.158 1.00 66.56 181 GLU A N 1
ATOM 1408 C CA . GLU A 1 181 ? 1.162 -20.285 -0.098 1.00 66.56 181 GLU A CA 1
ATOM 1409 C C . GLU A 1 181 ? 1.734 -19.871 1.256 1.00 66.56 181 GLU A C 1
ATOM 1411 O O . GLU A 1 181 ? 1.369 -20.407 2.303 1.00 66.56 181 GLU A O 1
ATOM 1416 N N . HIS A 1 182 ? 2.648 -18.903 1.236 1.00 66.25 182 HIS A N 1
ATOM 1417 C CA . HIS A 1 182 ? 3.105 -18.298 2.472 1.00 66.25 182 HIS A CA 1
ATOM 1418 C C . HIS A 1 182 ? 1.950 -17.476 3.049 1.00 66.25 182 HIS A C 1
ATOM 1420 O O . HIS A 1 182 ? 1.540 -16.509 2.397 1.00 66.25 182 HIS A O 1
ATOM 1426 N N . PRO A 1 183 ? 1.429 -17.829 4.240 1.00 66.50 183 PRO A N 1
ATOM 1427 C CA . PRO A 1 183 ? 0.387 -17.039 4.865 1.00 66.50 183 PRO A CA 1
ATOM 1428 C C . PRO A 1 183 ? 0.900 -15.614 5.051 1.00 66.50 183 PRO A C 1
ATOM 1430 O O . PRO A 1 183 ? 2.114 -15.383 5.153 1.00 66.50 183 PRO A O 1
ATOM 1433 N N . HIS A 1 184 ? -0.028 -14.659 5.109 1.00 66.81 184 HIS A N 1
ATOM 1434 C CA . HIS A 1 184 ? 0.309 -13.295 5.494 1.00 66.81 184 HIS A CA 1
ATOM 1435 C C . HIS A 1 184 ? 1.250 -13.352 6.715 1.00 66.81 184 HIS A C 1
ATOM 1437 O O . HIS A 1 184 ? 0.966 -14.108 7.643 1.00 66.81 184 HIS A O 1
ATOM 1443 N N . PRO A 1 185 ? 2.370 -12.601 6.763 1.00 61.25 185 PRO A N 1
ATOM 1444 C CA . PRO A 1 185 ? 3.360 -12.742 7.840 1.00 61.25 185 PRO A CA 1
ATOM 1445 C C . PRO A 1 185 ? 2.819 -12.515 9.263 1.00 61.25 185 PRO A C 1
ATOM 1447 O O . PRO A 1 185 ? 3.550 -12.689 10.235 1.00 61.25 185 PRO A O 1
ATOM 1450 N N . ARG A 1 186 ? 1.564 -12.067 9.375 1.00 66.50 186 ARG A N 1
ATOM 1451 C CA . ARG A 1 186 ? 0.835 -11.780 10.611 1.00 66.50 186 ARG A CA 1
ATOM 1452 C C . ARG A 1 186 ? -0.469 -12.601 10.737 1.00 66.50 186 ARG A C 1
ATOM 1454 O O . ARG A 1 186 ? -1.340 -12.194 11.498 1.00 66.50 186 ARG A O 1
ATOM 1461 N N . ALA A 1 187 ? -0.619 -13.677 9.951 1.00 63.84 187 ALA A N 1
ATOM 1462 C CA . ALA A 1 187 ? -1.695 -14.672 10.052 1.00 63.84 187 ALA A CA 1
ATOM 1463 C C . ALA A 1 187 ? -1.601 -15.509 11.335 1.00 63.84 187 ALA A C 1
ATOM 1465 O O . ALA A 1 187 ? -0.463 -15.727 11.815 1.00 63.84 187 ALA A O 1
#

Radius of gyration: 18.35 Å; Cα contacts (8 Å, |Δi|>4): 293; chains: 1; bounding box: 51×44×45 Å

Mean predicted aligned error: 4.03 Å

Secondary structure (DSSP, 8-state):
-B---BSGGGTT-HHHHHHHHHHHHHTT----EEE-SSSEEEEEGGGGS-GGGGTTHHHHHHHHHHSHHHHHHHHHHHHS--SSS--HHHHSSSGGGEEEEE-SSGGGGGGTT-BHHHHHHHHT--HHHHHHHHHHHTTT--EEEEE-B-HHHHHHHHT-TTEEE----PPPPSSSGGGSSPP-TT-

Sequence (187 aa):
WHLKAAGKPNWGRMPEIVRHIEQARDAGVDIGADTYAYTAWFNDFSAFIPPWAHDGGNARLIERLKDPAARARIRRDMQTPSTTWDNEWLEIAGPESILIGVVQNPKLLPFQGKTIADVARAWHKDPIDTICDFLIEDNGFTSVAVFGMNEADVALALQQPWVAIDNDSQGTAPDGLLGAEHPHPRA

Solvent-accessible surface area (backbone atoms only — not comparable to full-atom values): 10556 Å² total; per-residue (Å²): 91,82,60,76,51,59,21,59,94,36,53,79,41,37,69,60,53,51,52,55,52,49,53,42,40,76,70,70,44,93,71,67,33,27,32,50,98,63,40,50,54,75,47,56,52,59,59,57,50,59,72,80,51,44,66,79,41,55,73,40,27,45,52,38,58,69,34,68,70,50,35,55,48,45,54,51,54,48,74,45,92,64,92,88,56,80,57,55,66,69,24,37,87,48,47,73,30,34,30,34,59,44,71,73,37,77,88,50,54,87,45,46,81,32,27,41,46,55,50,12,60,75,68,74,46,56,55,70,58,38,53,47,50,50,35,50,69,30,65,53,58,32,28,26,37,38,44,30,39,41,63,71,36,46,54,54,51,67,68,37,94,50,39,44,85,41,72,90,50,71,89,64,44,95,55,68,82,62,32,70,56,80,59,51,97,71,96

Foldseek 3Di:
DEDAQFFPVRAPCLVVVVVVVVVVVVVVDQDFYEYAQDQWDKDQLCLQFDPVLQVPHLVSVLVLLPDPVSVVVRVVVLVDDDPPGDNLSRRAPHQQQKAWDFADQPVCVVRHRHTLVVQCVVVVHDSSNSSSVSCNRRSSRIMIIGRRGDNVSSVSQVPDPRYHYDQNWDDADCDDPRNVGDTGPSD